Protein AF-A0A077YZJ7-F1 (afdb_monomer_lite)

Structure (mmCIF, N/CA/C/O backbone):
data_AF-A0A077YZJ7-F1
#
_entry.id   AF-A0A077YZJ7-F1
#
loop_
_atom_site.group_PDB
_atom_site.id
_atom_site.type_symbol
_atom_site.label_atom_id
_atom_site.label_alt_id
_atom_site.label_comp_id
_atom_site.label_asym_id
_atom_site.label_entity_id
_atom_site.label_seq_id
_atom_site.pdbx_PDB_ins_code
_atom_site.Cartn_x
_atom_site.Cartn_y
_atom_site.Cartn_z
_atom_site.occupancy
_atom_site.B_iso_or_equiv
_atom_site.auth_seq_id
_atom_site.auth_comp_id
_atom_site.auth_asym_id
_atom_site.auth_atom_id
_atom_site.pdbx_PDB_model_num
ATOM 1 N N . MET A 1 1 ? 12.056 -22.075 3.904 1.00 62.59 1 MET A N 1
ATOM 2 C CA . MET A 1 1 ? 12.423 -20.894 3.085 1.00 62.59 1 MET A CA 1
ATOM 3 C C . MET A 1 1 ? 11.446 -20.761 1.925 1.00 62.59 1 MET A C 1
ATOM 5 O O . MET A 1 1 ? 10.802 -19.728 1.828 1.00 62.59 1 MET A O 1
ATOM 9 N N . GLU A 1 2 ? 11.227 -21.846 1.183 1.00 81.19 2 GLU A N 1
ATOM 10 C CA . GLU A 1 2 ? 10.240 -21.966 0.100 1.00 81.19 2 GLU A CA 1
ATOM 11 C C . GLU A 1 2 ? 8.814 -21.505 0.465 1.00 81.19 2 GLU A C 1
ATOM 13 O O . GLU A 1 2 ? 8.192 -20.768 -0.290 1.00 81.19 2 GLU A O 1
ATOM 18 N N . GLU A 1 3 ? 8.307 -21.834 1.660 1.00 82.81 3 GLU A N 1
ATOM 19 C CA . GLU A 1 3 ? 6.960 -21.406 2.079 1.00 82.81 3 GLU A CA 1
ATOM 20 C C . GLU A 1 3 ? 6.816 -19.875 2.181 1.00 82.81 3 GLU A C 1
ATOM 22 O O . GLU A 1 3 ? 5.805 -19.315 1.758 1.00 82.81 3 GLU A O 1
ATOM 27 N N . LYS A 1 4 ? 7.845 -19.178 2.687 1.00 82.19 4 LYS A N 1
ATOM 28 C CA . LYS A 1 4 ? 7.838 -17.709 2.798 1.00 82.19 4 LYS A CA 1
ATOM 29 C C . LYS A 1 4 ? 7.894 -17.048 1.426 1.00 82.19 4 LYS A C 1
ATOM 31 O O . LYS A 1 4 ? 7.203 -16.060 1.204 1.00 82.19 4 LYS A O 1
ATOM 36 N N . GLU A 1 5 ? 8.692 -17.600 0.518 1.00 83.94 5 GLU A N 1
ATOM 37 C CA . GLU A 1 5 ? 8.789 -17.126 -0.862 1.00 83.94 5 GLU A CA 1
ATOM 38 C C . GLU A 1 5 ? 7.475 -17.346 -1.617 1.00 83.94 5 GLU A C 1
ATOM 40 O O . GLU A 1 5 ? 6.948 -16.420 -2.229 1.00 83.94 5 GLU A O 1
ATOM 45 N N . LYS A 1 6 ? 6.864 -18.527 -1.483 1.00 86.62 6 LYS A N 1
ATOM 46 C CA . LYS A 1 6 ? 5.552 -18.821 -2.069 1.00 86.62 6 LYS A CA 1
ATOM 47 C C . LYS A 1 6 ? 4.460 -17.895 -1.527 1.00 86.62 6 LYS A C 1
ATOM 49 O O . LYS A 1 6 ? 3.645 -17.388 -2.300 1.00 86.62 6 LYS A O 1
ATOM 54 N N . ALA A 1 7 ? 4.449 -17.638 -0.219 1.00 84.31 7 ALA A N 1
ATOM 55 C CA . ALA A 1 7 ? 3.519 -16.695 0.401 1.00 84.31 7 ALA A CA 1
ATOM 56 C C . ALA A 1 7 ? 3.736 -15.258 -0.105 1.00 84.31 7 ALA A C 1
ATOM 58 O O . ALA A 1 7 ? 2.769 -14.545 -0.380 1.00 84.31 7 ALA A O 1
ATOM 59 N N . PHE A 1 8 ? 4.995 -14.849 -0.278 1.00 85.56 8 PHE A N 1
ATOM 60 C CA . PHE A 1 8 ? 5.370 -13.551 -0.836 1.00 85.56 8 PHE A CA 1
ATOM 61 C C . PHE A 1 8 ? 4.886 -13.390 -2.283 1.00 85.56 8 PHE A C 1
ATOM 63 O O . PHE A 1 8 ? 4.165 -12.437 -2.573 1.00 85.56 8 PHE A O 1
ATOM 70 N N . GLN A 1 9 ? 5.179 -14.356 -3.159 1.00 87.75 9 GLN A N 1
ATOM 71 C CA . GLN A 1 9 ? 4.726 -14.345 -4.556 1.00 87.75 9 GLN A CA 1
ATOM 72 C C . GLN A 1 9 ? 3.196 -14.319 -4.657 1.00 87.75 9 GLN A C 1
ATOM 74 O O . GLN A 1 9 ? 2.631 -13.508 -5.386 1.00 87.75 9 GLN A O 1
ATOM 79 N N . THR A 1 10 ? 2.508 -15.134 -3.851 1.00 88.81 10 THR A N 1
ATOM 80 C CA . THR A 1 10 ? 1.035 -15.140 -3.794 1.00 88.81 10 THR A CA 1
ATOM 81 C C . THR A 1 10 ? 0.489 -13.772 -3.378 1.00 88.81 10 THR A C 1
ATOM 83 O O . THR A 1 10 ? -0.483 -13.283 -3.948 1.00 88.81 10 THR A O 1
ATOM 86 N N . THR A 1 11 ? 1.134 -13.119 -2.407 1.00 87.62 11 THR A N 1
ATOM 87 C CA . THR A 1 11 ? 0.737 -11.782 -1.946 1.00 87.62 11 THR A CA 1
ATOM 88 C C . THR A 1 11 ? 0.926 -10.735 -3.044 1.00 87.62 11 THR A C 1
ATOM 90 O O . THR A 1 11 ? 0.032 -9.918 -3.251 1.00 87.62 11 THR A O 1
ATOM 93 N N . ILE A 1 12 ? 2.037 -10.781 -3.788 1.00 89.50 12 ILE A N 1
ATOM 94 C CA . ILE A 1 12 ? 2.287 -9.879 -4.922 1.00 89.50 12 ILE A CA 1
ATOM 95 C C . ILE A 1 12 ? 1.230 -10.061 -6.010 1.00 89.50 12 ILE A C 1
ATOM 97 O O . ILE A 1 12 ? 0.639 -9.075 -6.441 1.00 89.50 12 ILE A O 1
ATOM 101 N N . VAL A 1 13 ? 0.948 -11.301 -6.422 1.00 91.00 13 VAL A N 1
ATOM 102 C CA . VAL A 1 13 ? -0.069 -11.589 -7.447 1.00 91.00 13 VAL A CA 1
ATOM 103 C C . VAL A 1 13 ? -1.445 -11.076 -7.014 1.00 91.00 13 VAL A C 1
ATOM 105 O O . VAL A 1 13 ? -2.151 -10.458 -7.810 1.00 91.00 13 VAL A O 1
ATOM 108 N N . ASN A 1 14 ? -1.805 -11.250 -5.740 1.00 89.94 14 ASN A N 1
ATOM 109 C CA . ASN A 1 14 ? -3.059 -10.728 -5.199 1.00 89.94 14 ASN A CA 1
ATOM 110 C C . ASN A 1 14 ? -3.114 -9.195 -5.251 1.00 89.94 14 ASN A C 1
ATOM 112 O O . ASN A 1 14 ? -4.124 -8.640 -5.678 1.00 89.94 14 ASN A O 1
ATOM 116 N N . ILE A 1 15 ? -2.035 -8.507 -4.857 1.00 90.75 15 ILE A N 1
ATOM 117 C CA . ILE A 1 15 ? -1.955 -7.041 -4.937 1.00 90.75 15 ILE A CA 1
ATOM 118 C C . ILE A 1 15 ? -2.069 -6.581 -6.396 1.00 90.75 15 ILE A C 1
ATOM 120 O O . ILE A 1 15 ? -2.854 -5.681 -6.682 1.00 90.75 15 ILE A O 1
ATOM 124 N N . LEU A 1 16 ? -1.348 -7.218 -7.324 1.00 91.88 16 LEU A N 1
ATOM 125 C CA . LEU A 1 16 ? -1.391 -6.889 -8.752 1.00 91.88 16 LEU A CA 1
ATOM 126 C C . LEU A 1 16 ? -2.798 -7.041 -9.339 1.00 91.88 16 LEU A C 1
ATOM 128 O O . LEU A 1 16 ? -3.253 -6.156 -10.061 1.00 91.88 16 LEU A O 1
ATOM 132 N N . ASN A 1 17 ? -3.510 -8.118 -9.003 1.00 92.12 17 ASN A N 1
ATOM 133 C CA . ASN A 1 17 ? -4.880 -8.328 -9.473 1.00 92.12 17 ASN A CA 1
ATOM 134 C C . ASN A 1 17 ? -5.844 -7.257 -8.939 1.00 92.12 17 ASN A C 1
ATOM 136 O O . ASN A 1 17 ? -6.661 -6.744 -9.703 1.00 92.12 17 ASN A O 1
ATOM 140 N N . GLN A 1 18 ? -5.710 -6.856 -7.670 1.00 92.44 18 GLN A N 1
ATOM 141 C CA . GLN A 1 18 ? -6.532 -5.778 -7.111 1.00 92.44 18 GLN A CA 1
ATOM 142 C C . GLN A 1 18 ? -6.210 -4.415 -7.736 1.00 92.44 18 GLN A C 1
ATOM 144 O O . GLN A 1 18 ? -7.121 -3.642 -8.019 1.00 92.44 18 GLN A O 1
ATOM 149 N N . VAL A 1 19 ? -4.932 -4.124 -8.000 1.00 93.81 19 VAL A N 1
ATOM 150 C CA . VAL A 1 19 ? -4.525 -2.890 -8.690 1.00 93.81 19 VAL A CA 1
ATOM 151 C C . VAL A 1 19 ? -5.060 -2.859 -10.124 1.00 93.81 19 VAL A C 1
ATOM 153 O O . VAL A 1 19 ? -5.562 -1.821 -10.547 1.00 93.81 19 VAL A O 1
ATOM 156 N N . ARG A 1 20 ? -5.033 -3.988 -10.847 1.00 92.56 20 ARG A N 1
ATOM 157 C CA . ARG A 1 20 ? -5.624 -4.091 -12.192 1.00 92.56 20 ARG A CA 1
ATOM 158 C C . ARG A 1 20 ? -7.130 -3.817 -12.167 1.00 92.56 20 ARG A C 1
ATOM 160 O O . ARG A 1 20 ? -7.614 -3.022 -12.960 1.00 92.56 20 ARG A O 1
ATOM 167 N N . SER A 1 21 ? -7.847 -4.380 -11.196 1.00 93.19 21 SER A N 1
ATOM 168 C CA . SER A 1 21 ? -9.283 -4.122 -11.023 1.00 93.19 21 SER A CA 1
ATOM 169 C C . SER A 1 21 ? -9.589 -2.641 -10.735 1.00 93.19 21 SER A C 1
ATOM 171 O O . SER A 1 21 ? -10.560 -2.097 -11.257 1.00 93.19 21 SER A O 1
ATOM 173 N N . ILE A 1 22 ? -8.741 -1.953 -9.957 1.00 96.00 22 ILE A N 1
ATOM 174 C CA . ILE A 1 22 ? -8.844 -0.496 -9.740 1.00 96.00 22 ILE A CA 1
ATOM 175 C 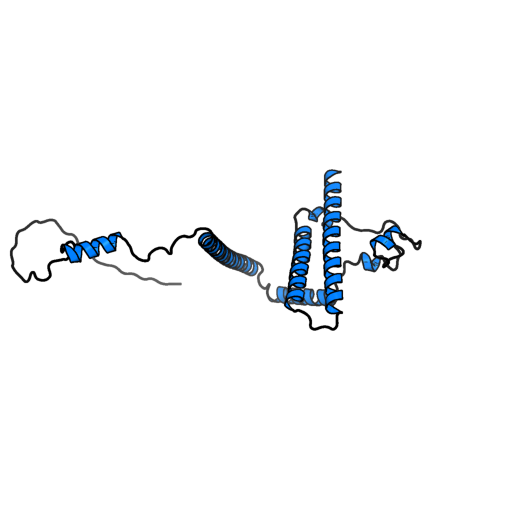C . ILE A 1 22 ? -8.594 0.271 -11.042 1.00 96.00 22 ILE A C 1
ATOM 177 O O . ILE A 1 22 ? -9.309 1.228 -11.337 1.00 96.00 22 ILE A O 1
ATOM 181 N N . GLN A 1 23 ? -7.588 -0.132 -11.821 1.00 93.94 23 GLN A N 1
ATOM 182 C CA . GLN A 1 23 ? -7.271 0.492 -13.103 1.00 93.94 23 GLN A CA 1
ATOM 183 C C . GLN A 1 23 ? -8.450 0.390 -14.082 1.00 93.94 23 GLN A C 1
ATOM 185 O O . GLN A 1 23 ? -8.822 1.399 -14.677 1.00 93.94 23 GLN A O 1
ATOM 190 N N . GLU A 1 24 ? -9.071 -0.785 -14.203 1.00 92.94 24 GLU A N 1
ATOM 191 C CA . GLU A 1 24 ? -10.257 -1.010 -15.041 1.00 92.94 24 GLU A CA 1
ATOM 192 C C . GLU A 1 24 ? -11.438 -0.124 -14.602 1.00 92.94 24 GLU A C 1
ATOM 194 O O . GLU A 1 24 ? -12.043 0.568 -15.426 1.00 92.94 24 GLU A O 1
ATOM 199 N N . SER A 1 25 ? -11.719 -0.056 -13.293 1.00 94.00 25 SER A N 1
ATOM 200 C CA . SER A 1 25 ? -12.746 0.839 -12.736 1.00 94.00 25 SER A CA 1
ATOM 201 C C . SER A 1 25 ? -12.463 2.311 -13.043 1.00 94.00 25 SER A C 1
ATOM 203 O O . SER A 1 25 ? -13.372 3.053 -13.419 1.00 94.00 25 SER A O 1
ATOM 205 N N . LEU A 1 26 ? -11.206 2.749 -12.911 1.00 95.25 26 LEU A N 1
ATOM 206 C CA . LEU A 1 26 ? -10.796 4.120 -13.219 1.00 95.25 26 LEU A CA 1
ATOM 207 C C . LEU A 1 26 ? -10.949 4.438 -14.706 1.00 95.25 26 LEU A C 1
ATOM 209 O O . LEU A 1 26 ? -11.456 5.506 -15.039 1.00 95.25 26 LEU A O 1
ATOM 213 N N . GLN A 1 27 ? -10.554 3.527 -15.597 1.00 92.56 27 GLN A N 1
ATOM 214 C CA . GLN A 1 27 ? -10.736 3.694 -17.040 1.00 92.56 27 GLN A CA 1
ATOM 215 C C . GLN A 1 27 ? -12.223 3.841 -17.393 1.00 92.56 27 GLN A C 1
ATOM 217 O O . GLN A 1 27 ? -12.589 4.762 -18.124 1.00 92.56 27 GLN A O 1
ATOM 222 N N . CYS A 1 28 ? -13.090 3.006 -16.810 1.00 89.19 28 CYS A N 1
ATOM 223 C CA . CYS A 1 28 ? -14.541 3.101 -16.982 1.00 89.19 28 CYS A CA 1
ATOM 224 C C . CYS A 1 28 ? -15.096 4.447 -16.480 1.00 89.19 28 CYS A C 1
ATOM 226 O O . CYS A 1 28 ? -15.843 5.123 -17.191 1.00 89.19 28 CYS A O 1
ATOM 228 N N . MET A 1 29 ? -14.676 4.894 -15.291 1.00 90.62 29 MET A N 1
ATOM 229 C CA . MET A 1 29 ? -15.085 6.191 -14.739 1.00 90.62 29 MET A CA 1
ATOM 230 C C . MET A 1 29 ? -14.608 7.370 -15.590 1.00 90.62 29 MET A C 1
ATOM 232 O O . MET A 1 29 ? -15.374 8.303 -15.819 1.00 90.62 29 MET A O 1
ATOM 236 N N . ILE A 1 30 ? -13.367 7.343 -16.079 1.00 91.69 30 ILE A N 1
ATOM 237 C CA . ILE A 1 30 ? -12.828 8.389 -16.958 1.00 91.69 30 ILE A CA 1
ATOM 238 C C . ILE A 1 30 ? -13.621 8.437 -18.269 1.00 91.69 30 ILE A C 1
ATOM 240 O O . ILE A 1 30 ? -14.003 9.525 -18.699 1.00 91.69 30 ILE A O 1
ATOM 244 N N . ALA A 1 31 ? -13.926 7.282 -18.870 1.00 89.25 31 ALA A N 1
ATOM 245 C CA . ALA A 1 31 ? -14.745 7.205 -20.079 1.00 89.25 31 ALA A CA 1
ATOM 246 C C . ALA A 1 31 ? -16.156 7.775 -19.850 1.00 89.25 31 ALA A C 1
ATOM 248 O O . ALA A 1 31 ? -16.632 8.5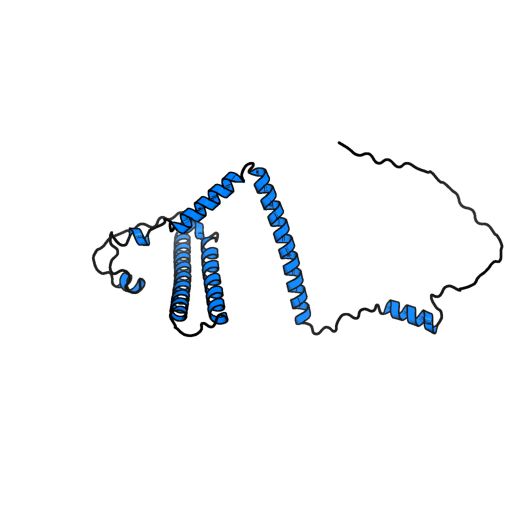79 -20.648 1.00 89.25 31 ALA A O 1
ATOM 249 N N . MET A 1 32 ? -16.790 7.435 -18.724 1.00 87.50 32 MET A N 1
ATOM 250 C CA . MET A 1 32 ? -18.091 7.982 -18.329 1.00 87.50 32 MET A CA 1
ATOM 251 C C . MET A 1 32 ? -18.046 9.500 -18.111 1.00 87.50 32 MET A C 1
ATOM 253 O O . MET A 1 32 ? -18.966 10.214 -18.505 1.00 87.50 32 MET A O 1
ATOM 257 N N . LEU A 1 33 ? -16.973 10.018 -17.506 1.00 88.69 33 LEU A N 1
ATOM 258 C CA . LEU A 1 33 ? -16.807 11.454 -17.275 1.00 88.69 33 LEU A CA 1
ATOM 259 C C . LEU A 1 33 ? -16.552 12.240 -18.567 1.00 88.69 33 LEU A C 1
ATOM 261 O O . LEU A 1 33 ? -16.967 13.398 -18.654 1.00 88.69 33 LEU A O 1
ATOM 265 N N . ALA A 1 34 ? -15.905 11.614 -19.553 1.00 88.81 34 ALA A N 1
ATOM 266 C CA . ALA A 1 34 ? -15.611 12.204 -20.855 1.00 88.81 34 ALA A CA 1
ATOM 267 C C . ALA A 1 34 ? -16.849 12.352 -21.758 1.00 88.81 34 ALA A C 1
ATOM 269 O O . ALA A 1 34 ? -16.826 13.173 -22.676 1.00 88.81 34 ALA A O 1
ATOM 270 N N . LEU A 1 35 ? -17.928 11.599 -21.506 1.00 84.38 35 LEU A N 1
ATOM 271 C CA . LEU A 1 35 ? -19.175 11.750 -22.256 1.00 84.38 35 LEU A CA 1
ATOM 272 C C . LEU A 1 35 ? -19.826 13.119 -21.955 1.00 84.38 35 LEU A C 1
ATOM 274 O O . LEU A 1 35 ? -19.905 13.520 -20.786 1.00 84.38 35 LEU A O 1
ATOM 278 N N . PRO A 1 36 ? -20.276 13.854 -22.991 1.00 74.06 36 PRO A N 1
ATOM 279 C CA . PRO A 1 36 ? -20.828 15.202 -22.847 1.00 74.06 36 PRO A CA 1
ATOM 280 C C . PRO A 1 36 ? -22.248 15.230 -22.264 1.00 74.06 36 PRO A C 1
ATOM 282 O O . PRO A 1 36 ? -22.687 16.293 -21.828 1.00 74.06 36 PRO A O 1
ATOM 285 N N . ASP A 1 37 ? -22.944 14.092 -22.237 1.00 76.94 37 ASP A N 1
ATOM 286 C CA . ASP A 1 37 ? -24.330 14.000 -21.780 1.00 76.94 37 ASP A CA 1
ATOM 287 C C . ASP A 1 37 ? -24.474 14.221 -20.264 1.00 76.94 37 ASP A C 1
ATOM 289 O O . ASP A 1 37 ? -23.519 14.087 -19.484 1.00 76.94 37 ASP A O 1
ATOM 293 N N . GLU A 1 38 ? -25.693 14.590 -19.855 1.00 68.44 38 GLU A N 1
ATOM 294 C CA . GLU A 1 38 ? -26.097 14.770 -18.461 1.00 68.44 38 GLU A CA 1
ATOM 295 C C . GLU A 1 38 ? -25.726 13.518 -17.653 1.00 68.44 38 GLU A C 1
ATOM 297 O O . GLU A 1 38 ? -26.203 12.412 -17.903 1.00 68.44 38 GLU A O 1
ATOM 302 N N . LYS A 1 39 ? -24.783 13.686 -16.723 1.00 75.00 39 LYS A N 1
ATOM 303 C CA . LYS A 1 39 ? -24.204 12.580 -15.960 1.00 75.00 39 LYS A CA 1
ATOM 304 C C . LYS A 1 39 ? -25.246 12.059 -14.986 1.00 75.00 39 LYS A C 1
ATOM 306 O O . LYS A 1 39 ? -25.655 12.790 -14.086 1.00 75.00 39 LYS A O 1
ATOM 311 N N . ASP A 1 40 ? -25.608 10.788 -15.123 1.00 85.00 40 ASP A N 1
ATOM 312 C CA . ASP A 1 40 ? -26.436 10.104 -14.1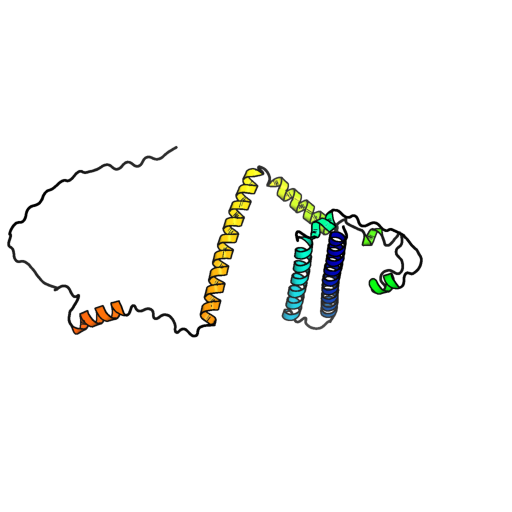35 1.00 85.00 40 ASP A CA 1
ATOM 313 C C . ASP A 1 40 ? -25.664 9.998 -12.810 1.00 85.00 40 ASP A C 1
ATOM 315 O O . ASP A 1 40 ? -24.794 9.141 -12.616 1.00 85.00 40 ASP A O 1
ATOM 319 N N . TRP A 1 41 ? -25.934 10.942 -11.907 1.00 89.12 41 TRP A N 1
ATOM 320 C CA . TRP A 1 41 ? -25.258 11.057 -10.618 1.00 89.12 41 TRP A CA 1
ATOM 321 C C . TRP A 1 41 ? -25.346 9.777 -9.766 1.00 89.12 41 TRP A C 1
ATOM 323 O O . TRP A 1 41 ? -24.315 9.395 -9.208 1.00 89.12 41 TRP A O 1
ATOM 333 N N . PRO A 1 42 ? -26.494 9.066 -9.688 1.00 91.00 42 PRO A N 1
ATOM 334 C CA . PRO A 1 42 ? -26.575 7.751 -9.052 1.00 91.00 42 PRO A CA 1
ATOM 335 C C . PRO A 1 42 ? -25.547 6.748 -9.586 1.00 91.00 42 PRO A C 1
ATOM 337 O O . PRO A 1 42 ? -24.841 6.126 -8.791 1.00 91.00 42 PRO A O 1
ATOM 340 N N . THR A 1 43 ? -25.404 6.628 -10.909 1.00 88.69 43 THR A N 1
ATOM 341 C CA . THR A 1 43 ? -24.410 5.732 -11.515 1.00 88.69 43 THR A CA 1
ATOM 342 C C . THR A 1 43 ? -22.981 6.171 -11.192 1.00 88.69 43 THR A C 1
ATOM 344 O O . THR A 1 43 ? -22.152 5.347 -10.799 1.00 88.69 43 THR A O 1
ATOM 347 N N . LEU A 1 44 ? -22.678 7.471 -11.288 1.00 90.19 44 LEU A N 1
ATOM 348 C CA . LEU A 1 44 ? -21.350 7.992 -10.947 1.00 90.19 44 LEU A CA 1
ATOM 349 C C . LEU A 1 44 ? -20.997 7.736 -9.473 1.00 90.19 44 LEU A C 1
ATOM 351 O O . LEU A 1 44 ? -19.875 7.329 -9.163 1.00 90.19 44 LEU A O 1
ATOM 355 N N . LEU A 1 45 ? -21.956 7.938 -8.567 1.00 91.88 45 LEU A N 1
ATOM 356 C CA . LEU A 1 45 ? -21.786 7.688 -7.139 1.00 91.88 45 LEU A CA 1
ATOM 357 C C . LEU A 1 45 ? -21.618 6.193 -6.844 1.00 91.88 45 LEU A C 1
ATOM 359 O O . LEU A 1 45 ? -20.772 5.829 -6.029 1.00 91.88 45 LEU A O 1
ATOM 363 N N . GLY A 1 46 ? -22.362 5.328 -7.540 1.00 92.81 46 GLY A N 1
ATOM 364 C CA . GLY A 1 46 ? -22.188 3.876 -7.479 1.00 92.81 46 GLY A CA 1
ATOM 365 C C . GLY A 1 46 ? -20.775 3.449 -7.885 1.00 92.81 46 GLY A C 1
ATOM 366 O O . GLY A 1 46 ? -20.118 2.709 -7.150 1.00 92.81 46 GLY A O 1
ATOM 367 N N . ASN A 1 47 ? -20.257 3.998 -8.988 1.00 92.00 47 ASN A N 1
ATOM 368 C CA . ASN A 1 47 ? -18.885 3.753 -9.440 1.00 92.00 47 ASN A CA 1
ATOM 369 C C . ASN A 1 47 ? -17.842 4.247 -8.428 1.00 92.00 47 ASN A C 1
ATOM 371 O O . ASN A 1 47 ? -16.870 3.546 -8.145 1.00 92.00 47 ASN A O 1
ATOM 375 N N . PHE A 1 48 ? -18.058 5.420 -7.826 1.00 93.44 48 PHE A N 1
ATOM 376 C CA . PHE A 1 48 ? -17.185 5.933 -6.770 1.00 93.44 48 PHE A CA 1
ATOM 377 C C . PHE A 1 48 ? -17.210 5.046 -5.514 1.00 93.44 48 PHE A C 1
ATOM 379 O O . PHE A 1 48 ? -16.162 4.781 -4.921 1.00 93.44 48 PHE A O 1
ATOM 386 N N . GLY A 1 49 ? -18.386 4.547 -5.123 1.00 93.94 49 GLY A N 1
ATOM 387 C CA . GLY A 1 49 ? -18.543 3.598 -4.020 1.00 93.94 49 GLY A CA 1
ATOM 388 C C . GLY A 1 49 ? -17.783 2.293 -4.267 1.00 93.94 49 GLY A C 1
ATOM 389 O O . GLY A 1 49 ? -17.044 1.837 -3.393 1.00 93.94 49 GLY A O 1
ATOM 390 N N . MET A 1 50 ? -17.886 1.743 -5.480 1.00 93.12 50 MET A N 1
ATOM 391 C CA . MET A 1 50 ? -17.132 0.558 -5.899 1.00 93.12 50 MET A CA 1
ATOM 392 C C . MET A 1 50 ? -15.618 0.800 -5.840 1.00 93.12 50 MET A C 1
ATOM 394 O O . MET A 1 50 ? -14.896 0.012 -5.227 1.00 93.12 50 MET A O 1
ATOM 398 N N . LEU A 1 51 ? -15.144 1.916 -6.402 1.00 95.50 51 LEU A N 1
ATOM 399 C CA . LEU A 1 51 ? -13.729 2.289 -6.390 1.00 95.50 51 LEU A CA 1
ATOM 400 C C . LEU A 1 51 ? -13.198 2.438 -4.955 1.00 95.50 51 LEU A C 1
ATOM 402 O O . LEU A 1 51 ? -12.144 1.900 -4.612 1.00 95.50 51 LEU A O 1
ATOM 406 N N . SER A 1 52 ? -13.956 3.114 -4.090 1.00 95.25 52 SER A N 1
ATOM 407 C CA . SER A 1 52 ? -13.648 3.233 -2.661 1.00 95.25 52 SER A CA 1
ATOM 408 C C . SER A 1 52 ? -13.549 1.858 -1.984 1.00 95.25 52 SER A C 1
ATOM 410 O O . SER A 1 52 ? -12.619 1.608 -1.212 1.00 95.25 52 SER A O 1
ATOM 412 N N . GLY A 1 53 ? -14.452 0.928 -2.308 1.00 95.12 53 GLY A N 1
ATOM 413 C CA . GLY A 1 53 ? -14.398 -0.458 -1.838 1.00 95.12 53 GLY A CA 1
ATOM 414 C C . GLY A 1 53 ? -13.125 -1.191 -2.276 1.00 95.12 53 GLY A C 1
ATOM 415 O O . GLY A 1 53 ? -12.452 -1.810 -1.447 1.00 95.12 53 GLY A O 1
ATOM 416 N N . GLN A 1 54 ? -12.738 -1.064 -3.549 1.00 94.94 54 GLN A N 1
ATOM 417 C CA . GLN A 1 54 ? -11.512 -1.667 -4.086 1.00 94.94 54 GLN A CA 1
ATOM 418 C C . GLN A 1 54 ? -10.252 -1.118 -3.392 1.00 94.94 54 GLN A C 1
ATOM 420 O O . GLN A 1 54 ? -9.398 -1.896 -2.959 1.00 94.94 54 GLN A O 1
ATOM 425 N N . PHE A 1 55 ? -10.154 0.203 -3.194 1.00 95.06 55 PHE A N 1
ATOM 426 C CA . PHE A 1 55 ? -9.046 0.812 -2.444 1.00 95.06 55 PHE A CA 1
ATOM 427 C C . PHE A 1 55 ? -8.981 0.319 -0.996 1.00 95.06 55 PHE A C 1
ATOM 429 O O . PHE A 1 55 ? -7.898 0.003 -0.499 1.00 95.06 55 PHE A O 1
ATOM 436 N N . ASN A 1 56 ? -10.127 0.212 -0.317 1.00 94.06 56 ASN A N 1
ATOM 437 C CA . ASN A 1 56 ? -10.181 -0.325 1.042 1.00 94.06 56 ASN A CA 1
ATOM 438 C C . ASN A 1 56 ? -9.711 -1.784 1.102 1.00 94.06 56 ASN A C 1
ATOM 440 O O . ASN A 1 56 ? -8.973 -2.143 2.019 1.00 94.06 56 ASN A O 1
ATOM 444 N N . SER A 1 57 ? -10.060 -2.605 0.108 1.00 91.81 57 SER A N 1
ATOM 445 C CA . SER A 1 57 ? -9.569 -3.983 0.003 1.00 91.81 57 SER A CA 1
ATOM 446 C C . SER A 1 57 ? -8.041 -4.041 -0.129 1.00 91.81 57 SER A C 1
ATOM 448 O O . SER A 1 57 ? -7.384 -4.775 0.613 1.00 91.81 57 SER A O 1
ATOM 450 N N . VAL A 1 58 ? -7.446 -3.209 -0.994 1.00 91.62 58 VAL A N 1
ATOM 451 C CA . VAL A 1 58 ? -5.979 -3.111 -1.120 1.00 91.62 58 VAL A CA 1
ATOM 452 C C . VAL A 1 58 ? -5.344 -2.672 0.199 1.00 91.62 58 VAL A C 1
ATOM 454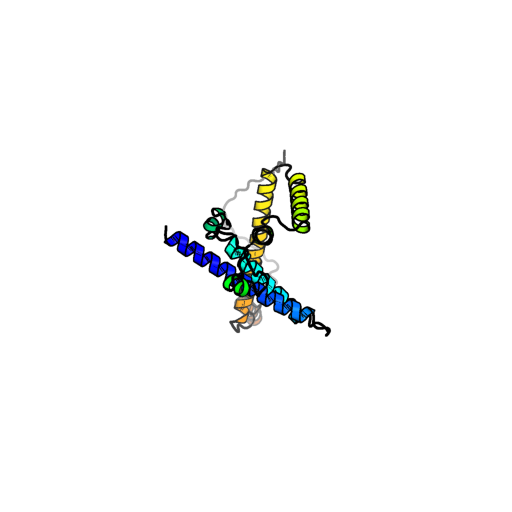 O O . VAL A 1 58 ? -4.377 -3.282 0.656 1.00 91.62 58 VAL A O 1
ATOM 457 N N . LEU A 1 59 ? -5.910 -1.661 0.864 1.00 91.25 59 LEU A N 1
ATOM 458 C CA . LEU A 1 59 ? -5.428 -1.200 2.166 1.00 91.25 59 LEU A CA 1
ATOM 459 C C . LEU A 1 59 ? -5.492 -2.298 3.233 1.00 91.25 59 LEU A C 1
ATOM 461 O O . LEU A 1 59 ? -4.572 -2.396 4.042 1.00 91.25 59 LEU A O 1
ATOM 465 N N . GLN A 1 60 ? -6.535 -3.132 3.245 1.00 89.62 60 GLN A N 1
ATOM 466 C CA . GLN A 1 60 ? -6.637 -4.267 4.167 1.00 89.62 60 GLN A CA 1
ATOM 467 C C . GLN A 1 60 ? -5.545 -5.308 3.912 1.00 89.62 60 GLN A C 1
ATOM 469 O O . GLN A 1 60 ? -4.902 -5.747 4.866 1.00 89.62 60 GLN A O 1
ATOM 474 N N . ILE A 1 61 ? -5.274 -5.652 2.647 1.00 85.62 61 ILE A N 1
ATOM 475 C CA . ILE A 1 61 ? -4.183 -6.571 2.286 1.00 85.62 61 ILE A CA 1
ATOM 476 C C . ILE A 1 61 ? -2.846 -6.011 2.780 1.00 85.62 61 ILE A C 1
ATOM 478 O O . ILE A 1 61 ? -2.118 -6.710 3.485 1.00 85.62 61 ILE A O 1
ATOM 482 N N . LEU A 1 62 ? -2.565 -4.736 2.487 1.00 85.75 62 LEU A N 1
ATOM 483 C CA . LEU A 1 62 ? -1.329 -4.054 2.882 1.00 85.75 62 LEU A CA 1
ATOM 484 C C . LEU A 1 62 ? -1.197 -3.878 4.404 1.00 85.75 62 LEU A C 1
ATOM 486 O O . LEU A 1 62 ? -0.085 -3.887 4.930 1.00 85.75 62 LEU A O 1
ATOM 490 N N . ARG A 1 63 ? -2.305 -3.748 5.141 1.00 84.69 63 ARG A N 1
ATOM 491 C CA . ARG A 1 63 ? -2.303 -3.680 6.613 1.00 84.69 63 ARG A CA 1
ATOM 492 C C . ARG A 1 63 ? -2.227 -5.046 7.287 1.00 84.69 63 ARG A C 1
ATOM 494 O O . ARG A 1 63 ? -1.889 -5.089 8.466 1.00 84.69 63 ARG A O 1
ATOM 501 N N . SER A 1 64 ? -2.540 -6.131 6.579 1.00 80.94 64 SER A N 1
ATOM 502 C CA . SER A 1 64 ? -2.568 -7.463 7.180 1.00 80.94 64 SER A CA 1
ATOM 503 C C . SER A 1 64 ? -1.191 -7.888 7.700 1.00 80.94 64 SER A C 1
ATOM 505 O O . SER A 1 64 ? -0.143 -7.487 7.185 1.00 80.94 64 SER A O 1
ATOM 507 N N . GLU A 1 65 ? -1.189 -8.780 8.688 1.00 64.75 65 GLU A N 1
ATOM 508 C CA . GLU A 1 65 ? 0.026 -9.365 9.265 1.00 64.75 65 GLU A CA 1
ATOM 509 C C . GLU A 1 65 ? 0.839 -10.222 8.279 1.00 64.75 65 GLU A C 1
ATOM 511 O O . GLU A 1 65 ? 1.911 -10.704 8.635 1.00 64.75 65 GLU A O 1
ATOM 516 N N . ARG A 1 66 ? 0.378 -10.412 7.031 1.00 63.75 66 ARG A N 1
ATOM 517 C CA . ARG A 1 66 ? 1.143 -11.080 5.958 1.00 63.75 66 ARG A CA 1
ATOM 518 C C . ARG A 1 66 ? 2.061 -10.126 5.182 1.00 63.75 66 ARG A C 1
ATOM 520 O O . ARG A 1 66 ? 2.993 -10.577 4.519 1.00 63.75 66 ARG A O 1
ATOM 527 N N . THR A 1 67 ? 1.910 -8.815 5.375 1.00 63.69 67 THR A N 1
ATOM 528 C CA . THR A 1 67 ? 2.761 -7.769 4.783 1.00 63.69 67 THR A CA 1
ATOM 529 C C . THR A 1 67 ? 4.151 -7.561 5.430 1.00 63.69 67 THR A C 1
ATOM 531 O O . THR A 1 67 ? 4.973 -6.907 4.785 1.00 63.69 67 THR A O 1
ATOM 534 N N . PRO A 1 68 ? 4.549 -8.073 6.625 1.00 61.34 68 PRO A N 1
ATOM 535 C CA . PRO A 1 68 ? 5.913 -7.851 7.114 1.00 61.34 68 PRO A CA 1
ATOM 536 C C . PRO A 1 68 ? 6.961 -8.492 6.194 1.00 61.34 68 PRO A C 1
ATOM 538 O O . PRO A 1 68 ? 8.093 -8.018 6.149 1.00 61.34 68 PRO A O 1
ATOM 541 N N . LEU A 1 69 ? 6.572 -9.490 5.387 1.00 72.38 69 LEU A N 1
ATOM 542 C CA . LEU A 1 69 ? 7.411 -10.021 4.312 1.00 72.38 69 LEU A CA 1
ATOM 543 C C . LEU A 1 69 ? 7.773 -8.954 3.268 1.00 72.38 69 LEU A C 1
ATOM 545 O O . LEU A 1 69 ? 8.883 -8.984 2.760 1.00 72.38 69 LEU A O 1
ATOM 549 N N . LEU A 1 70 ? 6.878 -8.005 2.975 1.00 80.38 70 LEU A N 1
ATOM 550 C CA . LEU A 1 70 ? 7.128 -6.921 2.018 1.00 80.38 70 LEU A CA 1
ATOM 551 C C . LEU A 1 70 ? 7.960 -5.794 2.643 1.00 80.38 70 LEU A C 1
ATOM 553 O O . LEU A 1 70 ? 8.833 -5.248 1.981 1.00 80.38 70 LEU A O 1
ATOM 557 N N . ARG A 1 71 ? 7.737 -5.467 3.926 1.00 81.25 71 ARG A N 1
ATOM 558 C CA . ARG A 1 71 ? 8.471 -4.383 4.616 1.00 81.25 71 ARG A CA 1
ATOM 559 C C . ARG A 1 71 ? 9.969 -4.657 4.763 1.00 81.25 71 ARG A C 1
ATOM 561 O O . ARG A 1 71 ? 10.752 -3.717 4.805 1.00 81.25 71 ARG A O 1
ATOM 568 N N . ASN A 1 72 ? 10.352 -5.930 4.843 1.00 82.94 72 ASN A N 1
ATOM 569 C CA . ASN A 1 72 ? 11.744 -6.355 5.011 1.00 82.94 72 ASN A CA 1
ATOM 570 C C . ASN A 1 72 ? 12.468 -6.607 3.676 1.00 82.94 72 ASN A C 1
ATOM 572 O O . ASN A 1 72 ? 13.586 -7.117 3.682 1.00 82.94 72 ASN A O 1
ATOM 576 N N . GLN A 1 73 ? 11.832 -6.303 2.542 1.00 83.81 73 GLN A N 1
ATOM 577 C CA . GLN A 1 73 ? 12.378 -6.513 1.204 1.00 83.81 73 GLN A CA 1
ATOM 578 C C . GLN A 1 73 ? 12.571 -5.168 0.508 1.00 83.81 73 GLN A C 1
ATOM 580 O O . GLN A 1 73 ? 11.768 -4.250 0.664 1.00 83.81 73 GLN A O 1
ATOM 585 N N . ILE A 1 74 ? 13.644 -5.057 -0.271 1.00 87.62 74 ILE A N 1
ATOM 586 C CA . ILE A 1 74 ? 13.953 -3.862 -1.057 1.00 87.62 74 ILE A CA 1
ATOM 587 C C . ILE A 1 74 ? 13.840 -4.233 -2.529 1.00 87.62 74 ILE A C 1
ATOM 589 O O . ILE A 1 74 ? 14.406 -5.232 -2.969 1.00 87.62 74 ILE A O 1
ATOM 593 N N . LEU A 1 75 ? 13.117 -3.415 -3.288 1.00 88.19 75 LEU A N 1
ATOM 594 C CA . LEU A 1 75 ? 13.041 -3.547 -4.734 1.00 88.19 75 LEU A CA 1
ATOM 595 C C . LEU A 1 75 ? 14.219 -2.798 -5.364 1.00 88.19 75 LEU A C 1
ATOM 597 O O . LEU A 1 75 ? 14.355 -1.588 -5.184 1.00 88.19 75 LEU A O 1
ATOM 601 N N . LEU A 1 76 ? 15.061 -3.518 -6.102 1.00 90.88 76 LEU A N 1
ATOM 602 C CA . LEU A 1 76 ? 16.184 -2.954 -6.846 1.00 90.88 76 LEU A CA 1
ATOM 603 C C . LEU A 1 76 ? 16.154 -3.451 -8.297 1.00 90.88 76 LEU A C 1
ATOM 605 O O . LEU A 1 76 ? 15.837 -4.619 -8.532 1.00 90.88 76 LEU A O 1
ATOM 609 N N . PRO A 1 77 ? 16.468 -2.594 -9.281 1.00 91.62 77 PRO A N 1
ATOM 610 C CA . PRO A 1 77 ? 16.576 -3.021 -10.666 1.00 91.62 77 PRO A CA 1
ATOM 611 C C . PRO A 1 77 ? 17.826 -3.898 -10.829 1.00 91.62 77 PRO A C 1
ATOM 613 O O . PRO A 1 77 ? 18.926 -3.491 -10.465 1.00 91.62 77 PRO A O 1
ATOM 616 N N . THR A 1 78 ? 17.667 -5.103 -11.375 1.00 90.50 78 THR A N 1
ATOM 617 C CA . THR A 1 78 ? 18.777 -6.054 -11.577 1.00 90.50 78 THR A CA 1
ATOM 618 C C . THR A 1 78 ? 19.586 -5.747 -12.835 1.00 90.50 78 THR A C 1
ATOM 620 O O . THR A 1 78 ? 20.808 -5.876 -12.839 1.00 90.50 78 THR A O 1
ATOM 623 N N . ARG A 1 79 ? 18.911 -5.318 -13.905 1.00 90.75 79 ARG A N 1
ATOM 624 C CA . ARG A 1 79 ? 19.510 -4.927 -15.182 1.00 90.75 79 ARG A CA 1
ATOM 625 C C . ARG A 1 79 ? 18.739 -3.750 -15.759 1.00 90.75 79 ARG A C 1
ATOM 627 O O . ARG A 1 79 ? 17.514 -3.728 -15.703 1.00 90.75 79 ARG A O 1
ATOM 634 N N . LEU A 1 80 ? 19.469 -2.796 -16.324 1.00 92.38 80 LEU A N 1
ATOM 635 C CA . LEU A 1 80 ? 18.913 -1.702 -17.112 1.00 92.38 80 LEU A CA 1
ATOM 636 C C . LEU A 1 80 ? 19.262 -1.949 -18.578 1.00 92.38 80 LEU A C 1
ATOM 638 O O . LEU A 1 80 ? 20.384 -2.362 -18.879 1.00 92.38 80 LEU A O 1
ATOM 642 N N . SER A 1 81 ? 18.301 -1.744 -19.473 1.00 91.62 81 SER A N 1
ATOM 643 C CA . SER A 1 81 ? 18.485 -1.932 -20.911 1.00 91.62 81 SER A CA 1
ATOM 644 C C . SER A 1 81 ? 17.797 -0.821 -21.692 1.00 91.62 81 SER A C 1
ATOM 646 O O . SER A 1 81 ? 16.749 -0.324 -21.283 1.00 91.62 81 SER A O 1
ATOM 648 N N . MET A 1 82 ? 18.405 -0.443 -22.815 1.00 92.31 82 MET A N 1
ATOM 649 C CA . MET A 1 82 ? 17.784 0.420 -23.826 1.00 92.31 82 MET A CA 1
ATOM 650 C C . MET A 1 82 ? 17.061 -0.401 -24.902 1.00 92.31 82 MET A C 1
ATOM 652 O O . MET A 1 82 ? 16.337 0.172 -25.712 1.00 92.31 82 MET A O 1
ATOM 656 N N . ASP A 1 83 ? 17.270 -1.720 -24.915 1.00 93.69 83 ASP A N 1
ATOM 657 C CA . ASP A 1 83 ? 16.630 -2.623 -25.865 1.00 93.69 83 ASP A CA 1
ATOM 658 C C . ASP A 1 83 ? 15.130 -2.702 -25.583 1.00 93.69 83 ASP A C 1
ATOM 660 O O . ASP A 1 83 ? 14.708 -2.710 -24.422 1.00 93.69 83 ASP A O 1
ATOM 664 N N . ILE A 1 84 ? 14.340 -2.764 -26.656 1.00 92.88 84 ILE A N 1
ATOM 665 C CA . ILE A 1 84 ? 12.889 -2.901 -26.554 1.00 92.88 84 ILE A CA 1
ATOM 666 C C . ILE A 1 84 ? 12.571 -4.265 -25.946 1.00 92.88 84 ILE A C 1
ATOM 668 O O . ILE A 1 84 ? 13.005 -5.300 -26.456 1.00 92.88 84 ILE A O 1
ATOM 672 N N . ASP A 1 85 ? 11.800 -4.245 -24.867 1.00 92.81 85 ASP A N 1
ATOM 673 C CA . ASP A 1 85 ? 11.300 -5.430 -24.190 1.00 92.81 85 ASP A CA 1
ATOM 674 C C . ASP A 1 85 ? 9.800 -5.590 -24.508 1.00 92.81 85 ASP A C 1
ATOM 676 O O . ASP A 1 85 ? 8.978 -4.855 -23.951 1.00 92.81 85 ASP A O 1
ATOM 680 N N . PRO A 1 86 ? 9.420 -6.524 -25.405 1.00 93.62 86 PRO A N 1
ATOM 681 C CA . PRO A 1 86 ? 8.027 -6.697 -25.813 1.00 93.62 86 PRO A CA 1
ATOM 682 C C . PRO A 1 86 ? 7.132 -7.218 -24.679 1.00 93.62 86 PRO A C 1
ATOM 684 O O . PRO A 1 86 ? 5.923 -6.988 -24.701 1.00 93.62 86 PRO A O 1
ATOM 687 N N . GLU A 1 87 ? 7.692 -7.913 -23.682 1.00 93.06 87 GLU A N 1
ATOM 688 C CA . GLU A 1 87 ? 6.928 -8.370 -22.518 1.00 93.06 87 GLU A CA 1
ATOM 689 C C . GLU A 1 87 ? 6.583 -7.182 -21.616 1.00 93.06 87 GLU A C 1
ATOM 691 O O . GLU A 1 87 ? 5.425 -7.012 -21.227 1.00 93.06 87 GLU A O 1
ATOM 696 N N . LEU A 1 88 ? 7.564 -6.314 -21.351 1.00 92.00 88 LEU A N 1
ATOM 697 C CA . LEU A 1 88 ? 7.360 -5.075 -20.602 1.00 92.00 88 LEU A CA 1
ATOM 698 C C . LEU A 1 88 ? 6.377 -4.136 -21.311 1.00 92.00 88 LEU A C 1
ATOM 700 O O . LEU A 1 88 ? 5.503 -3.551 -20.664 1.00 92.00 88 LEU A O 1
ATOM 704 N N . GLU A 1 89 ? 6.498 -4.003 -22.629 1.00 93.62 89 GLU A N 1
ATOM 705 C CA . GLU A 1 89 ? 5.611 -3.164 -23.433 1.00 93.62 89 GLU A CA 1
ATOM 706 C C . GLU A 1 89 ? 4.161 -3.653 -23.340 1.00 93.62 89 GLU A C 1
ATOM 708 O O . GLU A 1 89 ? 3.261 -2.868 -23.032 1.00 93.62 89 GLU A O 1
ATOM 713 N N . ASN A 1 90 ? 3.938 -4.963 -23.468 1.00 93.38 90 ASN A N 1
ATOM 714 C CA . ASN A 1 90 ? 2.616 -5.563 -23.313 1.00 93.38 90 ASN A CA 1
ATOM 715 C C . ASN A 1 90 ? 2.059 -5.394 -21.885 1.00 93.38 90 ASN A C 1
ATOM 717 O O . ASN A 1 90 ? 0.923 -4.956 -21.705 1.00 93.38 90 ASN A O 1
ATOM 721 N N . LEU A 1 91 ? 2.865 -5.671 -20.851 1.00 89.31 91 LEU A N 1
ATOM 722 C CA . LEU A 1 91 ? 2.452 -5.545 -19.444 1.00 89.31 91 LEU A CA 1
ATOM 723 C C . LEU A 1 91 ? 2.127 -4.106 -19.031 1.00 89.31 91 LEU A C 1
ATOM 725 O O . LEU A 1 91 ? 1.356 -3.890 -18.095 1.00 89.31 91 LEU A O 1
ATOM 729 N N . THR A 1 92 ? 2.735 -3.121 -19.691 1.00 89.50 92 THR A N 1
ATOM 730 C CA . THR A 1 92 ? 2.557 -1.702 -19.369 1.00 89.50 92 THR A CA 1
ATOM 731 C C . THR A 1 92 ? 1.563 -0.995 -20.282 1.00 89.50 92 THR A C 1
ATOM 733 O O . THR A 1 92 ? 1.426 0.223 -20.159 1.00 89.50 92 THR A O 1
ATOM 736 N N . GLU A 1 93 ? 0.848 -1.730 -21.142 1.00 89.31 93 GLU A N 1
ATOM 737 C CA . GLU A 1 93 ? -0.088 -1.184 -22.138 1.00 89.31 93 GLU A CA 1
ATOM 738 C C . GLU A 1 93 ? 0.596 -0.167 -23.068 1.00 89.31 93 GLU A C 1
ATOM 740 O O . GLU A 1 93 ? 0.087 0.923 -23.327 1.00 89.31 93 GLU A O 1
ATOM 745 N N . ASN A 1 94 ? 1.789 -0.518 -23.554 1.00 91.81 94 ASN A N 1
ATOM 746 C CA . ASN A 1 94 ? 2.648 0.292 -24.424 1.00 91.81 94 ASN A CA 1
ATOM 747 C C . ASN A 1 94 ? 3.141 1.613 -23.799 1.00 91.81 94 ASN A C 1
ATOM 749 O O . ASN A 1 94 ? 3.555 2.530 -24.508 1.00 91.81 94 ASN A O 1
ATOM 753 N N . ARG A 1 95 ? 3.112 1.742 -22.463 1.00 90.94 95 ARG A N 1
ATOM 754 C CA . ARG A 1 95 ? 3.630 2.936 -21.768 1.00 90.94 95 ARG A CA 1
ATOM 755 C C . ARG A 1 95 ? 5.146 2.927 -21.603 1.00 90.94 95 ARG A C 1
ATOM 757 O O . ARG A 1 95 ? 5.741 3.996 -21.473 1.00 90.94 95 ARG A O 1
ATOM 764 N N . ILE A 1 96 ? 5.769 1.749 -21.556 1.00 92.94 96 ILE A N 1
ATOM 765 C CA . ILE A 1 96 ? 7.217 1.592 -21.401 1.00 92.94 96 ILE A CA 1
ATOM 766 C C . ILE A 1 96 ? 7.724 0.592 -22.434 1.00 92.94 96 ILE A C 1
ATOM 768 O O . ILE A 1 96 ? 7.359 -0.575 -22.385 1.00 92.94 96 ILE A O 1
ATOM 772 N N . SER A 1 97 ? 8.626 1.027 -23.311 1.00 92.94 97 SER A N 1
ATOM 773 C CA . SER A 1 97 ? 9.286 0.138 -24.274 1.00 92.94 97 SER A CA 1
ATOM 774 C C . SER A 1 97 ? 10.551 -0.526 -23.725 1.00 92.94 97 SER A C 1
ATOM 776 O O . SER A 1 97 ? 10.965 -1.561 -24.226 1.00 92.94 97 SER A O 1
ATOM 778 N N . SER A 1 98 ? 11.203 0.070 -22.722 1.00 93.38 98 SER A N 1
ATOM 779 C CA . SER A 1 98 ? 12.473 -0.419 -22.168 1.00 93.38 98 SER A CA 1
ATOM 780 C C . SER A 1 98 ? 12.659 -0.002 -20.707 1.00 93.38 98 SER A C 1
ATOM 782 O O . SER A 1 98 ? 12.272 1.098 -20.296 1.00 93.38 98 SER A O 1
ATOM 784 N N . TRP A 1 99 ? 13.283 -0.868 -19.905 1.00 93.50 99 TRP A N 1
ATOM 785 C CA . TRP A 1 99 ? 13.605 -0.576 -18.507 1.00 93.50 99 TRP A CA 1
ATOM 786 C C . TRP A 1 99 ? 14.952 0.154 -18.393 1.00 93.50 99 TRP A C 1
ATOM 788 O O . TRP A 1 99 ? 16.003 -0.450 -18.163 1.00 93.50 99 TRP A O 1
ATOM 798 N N . ASN A 1 100 ? 14.919 1.474 -18.589 1.00 93.56 100 ASN A N 1
ATOM 799 C CA . ASN A 1 100 ? 16.106 2.324 -18.701 1.00 93.56 100 ASN A CA 1
ATOM 800 C C . ASN A 1 100 ? 16.250 3.351 -17.557 1.00 93.56 100 ASN A C 1
ATOM 802 O O . ASN A 1 100 ? 15.364 3.533 -16.720 1.00 93.56 100 ASN A O 1
ATOM 806 N N . HIS A 1 101 ? 17.375 4.074 -17.551 1.00 93.44 101 HIS A N 1
ATOM 807 C CA . HIS A 1 101 ? 17.715 5.073 -16.529 1.00 93.44 101 HIS A CA 1
ATOM 808 C C . HIS A 1 101 ? 16.725 6.247 -16.410 1.00 93.44 101 HIS A C 1
ATOM 810 O O . HIS A 1 101 ? 16.705 6.903 -15.371 1.00 93.44 101 HIS A O 1
ATOM 816 N N . ALA A 1 102 ? 15.915 6.526 -17.436 1.00 92.00 102 ALA A N 1
ATOM 817 C CA . ALA A 1 102 ? 14.920 7.599 -17.398 1.00 92.00 102 ALA A CA 1
ATOM 818 C C . ALA A 1 102 ? 13.605 7.149 -16.742 1.00 92.00 102 ALA A C 1
ATOM 820 O O . ALA A 1 102 ? 12.926 7.940 -16.087 1.00 92.00 102 ALA A O 1
ATOM 821 N N . VAL A 1 103 ? 13.245 5.874 -16.898 1.00 93.12 103 VAL A N 1
ATOM 822 C CA . VAL A 1 103 ? 11.975 5.316 -16.414 1.00 93.12 103 VAL A CA 1
ATOM 823 C C . VAL A 1 103 ? 12.086 4.842 -14.963 1.00 93.12 103 VAL A C 1
ATOM 825 O O . VAL A 1 103 ? 11.192 5.104 -14.156 1.00 93.12 103 VAL A O 1
ATOM 828 N N . VAL A 1 104 ? 13.202 4.199 -14.607 1.00 92.88 104 VAL A N 1
ATOM 829 C CA . VAL A 1 104 ? 13.416 3.570 -13.291 1.00 92.88 104 VAL A CA 1
ATOM 830 C C . VAL A 1 104 ? 13.149 4.508 -12.107 1.00 92.88 104 VAL A C 1
ATOM 832 O O . VAL A 1 104 ? 12.420 4.094 -11.203 1.00 92.88 104 VAL A O 1
ATOM 835 N N . PRO A 1 105 ? 13.651 5.763 -12.073 1.00 92.62 105 PRO A N 1
ATOM 836 C CA . PRO A 1 105 ? 13.406 6.649 -10.935 1.00 92.62 105 PRO A CA 1
ATOM 837 C C . PRO A 1 105 ? 11.925 6.967 -10.725 1.00 92.62 105 PRO A C 1
ATOM 839 O O . PRO A 1 105 ? 11.514 7.183 -9.591 1.00 92.62 105 PRO A O 1
ATOM 842 N N . ASN A 1 106 ? 11.127 6.982 -11.799 1.00 92.12 106 ASN A N 1
ATOM 843 C CA . ASN A 1 106 ? 9.698 7.281 -11.732 1.00 92.12 106 ASN A CA 1
ATOM 844 C C . ASN A 1 106 ? 8.894 6.083 -11.214 1.00 92.12 106 ASN A C 1
ATOM 846 O O . ASN A 1 106 ? 8.025 6.257 -10.366 1.00 92.12 106 ASN A O 1
ATOM 850 N N . TYR A 1 107 ? 9.207 4.871 -11.676 1.00 91.06 107 TYR A N 1
ATOM 851 C CA . TYR A 1 107 ? 8.484 3.656 -11.281 1.00 91.06 107 TYR A CA 1
ATOM 852 C C . TYR A 1 107 ? 8.912 3.102 -9.915 1.00 91.06 107 TYR A C 1
ATOM 854 O O . TYR A 1 107 ? 8.119 2.438 -9.254 1.00 91.06 107 TYR A O 1
ATOM 862 N N . LEU A 1 108 ? 10.138 3.391 -9.467 1.00 93.25 108 LEU A N 1
ATOM 863 C CA . LEU A 1 108 ? 10.624 3.040 -8.124 1.00 93.25 108 LEU A CA 1
ATOM 864 C C . LEU A 1 108 ? 10.489 4.194 -7.117 1.00 93.25 108 LEU A C 1
ATOM 866 O O . LEU A 1 108 ? 11.018 4.118 -6.006 1.00 93.25 108 LEU A O 1
ATOM 870 N N . ARG A 1 109 ? 9.807 5.283 -7.490 1.00 93.50 109 ARG A N 1
ATOM 871 C CA . ARG A 1 109 ? 9.640 6.453 -6.629 1.00 93.50 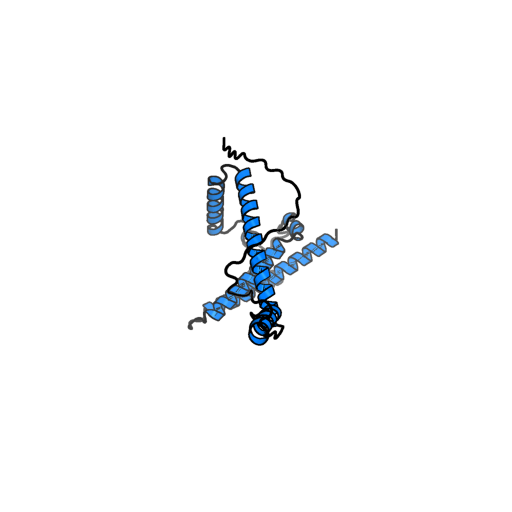109 ARG A CA 1
ATOM 872 C C . ARG A 1 109 ? 8.833 6.096 -5.380 1.00 93.50 109 ARG A C 1
ATOM 874 O O . ARG A 1 109 ? 7.675 5.709 -5.467 1.00 93.50 109 ARG A O 1
ATOM 881 N N . THR A 1 110 ? 9.418 6.333 -4.208 1.00 92.62 110 THR A N 1
ATOM 882 C CA . THR A 1 110 ? 8.741 6.202 -2.903 1.00 92.62 110 THR A CA 1
ATOM 883 C C . THR A 1 110 ? 8.322 7.544 -2.304 1.00 92.62 110 THR A C 1
ATOM 885 O O . THR A 1 110 ? 7.576 7.574 -1.327 1.00 92.62 110 THR A O 1
ATOM 888 N N . LYS A 1 111 ? 8.790 8.666 -2.874 1.00 92.88 111 LYS A N 1
ATOM 889 C CA . LYS A 1 111 ? 8.442 10.009 -2.399 1.00 92.88 111 LYS A CA 1
ATOM 890 C C . LYS A 1 111 ? 6.977 10.337 -2.748 1.00 92.88 111 LYS A C 1
ATOM 892 O O . LYS A 1 111 ? 6.680 10.357 -3.948 1.00 92.88 111 LYS A O 1
ATOM 897 N N . PRO A 1 112 ? 6.112 10.660 -1.758 1.00 91.62 112 PRO A N 1
ATOM 898 C CA . PRO A 1 112 ? 4.730 11.078 -1.995 1.00 91.62 112 PRO A CA 1
ATOM 899 C C . PRO A 1 112 ? 4.609 12.303 -2.912 1.00 91.62 112 PRO A C 1
ATOM 901 O O . PRO A 1 112 ? 5.578 13.032 -3.151 1.00 91.62 112 PRO A O 1
ATOM 904 N N . GLU A 1 113 ? 3.396 12.552 -3.403 1.00 93.31 113 GLU A N 1
ATOM 905 C CA . GLU A 1 113 ? 3.093 13.780 -4.141 1.00 93.31 113 GLU A CA 1
ATOM 906 C C . GLU A 1 113 ? 3.191 15.021 -3.231 1.00 93.31 113 GLU A C 1
ATOM 908 O O . GLU A 1 113 ? 2.819 14.938 -2.053 1.00 93.31 113 GLU A O 1
ATOM 913 N N . PRO A 1 114 ? 3.632 16.189 -3.744 1.00 94.44 114 PRO A N 1
ATOM 914 C CA . PRO A 1 114 ? 3.839 17.394 -2.933 1.00 94.44 114 PRO A CA 1
ATOM 915 C C . PRO A 1 114 ? 2.610 17.825 -2.122 1.00 94.44 114 PRO A C 1
ATOM 917 O O . PRO A 1 114 ? 2.735 18.281 -0.988 1.00 94.44 114 PRO A O 1
ATOM 920 N N . GLN A 1 115 ? 1.404 17.658 -2.673 1.00 94.88 115 GLN A N 1
ATOM 921 C CA . GLN A 1 115 ? 0.154 17.998 -1.988 1.00 94.88 115 GLN A CA 1
ATOM 922 C C . GLN A 1 115 ? -0.132 17.054 -0.811 1.00 94.88 115 GLN A C 1
ATOM 924 O O . GLN A 1 115 ? -0.768 17.459 0.162 1.00 94.88 115 GLN A O 1
ATOM 929 N N . ILE A 1 116 ? 0.320 15.799 -0.889 1.00 94.06 116 ILE A N 1
ATOM 930 C CA . ILE A 1 116 ? 0.198 14.813 0.193 1.00 94.06 116 ILE A CA 1
ATOM 931 C C . ILE A 1 116 ? 1.237 15.120 1.276 1.00 94.06 116 ILE A C 1
ATOM 933 O O . ILE A 1 116 ? 0.878 15.168 2.447 1.00 94.06 116 ILE A O 1
ATOM 937 N N . GLU A 1 117 ? 2.480 15.419 0.886 1.00 94.12 117 GLU A N 1
ATOM 938 C CA . GLU A 1 117 ? 3.566 15.820 1.798 1.00 94.12 117 GLU A CA 1
ATOM 939 C C . GLU A 1 117 ? 3.182 17.066 2.618 1.00 94.12 117 GLU A C 1
ATOM 941 O O . GLU A 1 117 ? 3.345 17.097 3.835 1.00 94.12 117 GLU A O 1
ATOM 946 N N . GLN A 1 118 ? 2.568 18.069 1.979 1.00 95.75 118 GLN A N 1
ATOM 947 C CA . GLN A 1 118 ? 2.056 19.258 2.671 1.00 95.75 118 GLN A CA 1
ATOM 948 C C . GLN A 1 118 ? 0.951 18.933 3.684 1.00 95.75 118 GLN A C 1
ATOM 950 O O . GLN A 1 118 ? 0.940 19.503 4.776 1.00 95.75 118 GLN A O 1
ATOM 955 N N . LYS A 1 119 ? 0.017 18.035 3.342 1.00 95.19 119 LYS A N 1
ATOM 956 C CA . LYS A 1 119 ? -1.043 17.599 4.266 1.00 95.19 119 LYS A CA 1
ATOM 957 C C . LYS A 1 119 ? -0.465 16.836 5.453 1.00 95.19 119 LYS A C 1
ATOM 959 O O . LYS A 1 119 ? -0.875 17.087 6.582 1.00 95.19 119 LYS A O 1
ATOM 964 N N . ASP A 1 120 ? 0.496 15.954 5.209 1.00 94.06 120 ASP A N 1
ATOM 965 C CA . ASP A 1 120 ? 1.175 15.193 6.257 1.00 94.06 120 ASP A CA 1
ATOM 966 C C . ASP A 1 120 ? 1.931 16.125 7.217 1.00 94.06 120 ASP A C 1
ATOM 968 O O . ASP A 1 120 ? 1.756 16.053 8.433 1.00 94.06 120 ASP A O 1
ATOM 972 N N . GLN A 1 121 ? 2.648 17.118 6.682 1.00 94.31 121 GLN A N 1
ATOM 973 C CA . GLN A 1 121 ? 3.314 18.141 7.489 1.00 94.31 121 GLN A CA 1
ATOM 974 C C . GLN A 1 121 ? 2.324 18.949 8.347 1.00 94.31 121 GLN A C 1
ATOM 976 O O . GLN A 1 121 ? 2.607 19.229 9.513 1.00 94.31 121 GLN A O 1
ATOM 981 N N . GLN A 1 122 ? 1.154 19.312 7.805 1.00 94.50 122 GLN A N 1
ATOM 982 C CA . GLN A 1 122 ? 0.102 19.986 8.578 1.00 94.50 122 GLN A CA 1
ATOM 983 C C . GLN A 1 122 ? -0.401 19.104 9.727 1.00 94.50 122 GLN A C 1
ATOM 985 O O . GLN A 1 122 ? -0.518 19.579 10.858 1.00 94.50 122 GLN A O 1
ATOM 990 N N . VAL A 1 123 ? -0.649 17.815 9.468 1.00 93.12 123 VAL A N 1
ATOM 991 C CA . VAL A 1 123 ? -1.045 16.848 10.503 1.00 93.12 123 VAL A CA 1
ATOM 992 C C . VAL A 1 123 ? 0.039 16.736 11.577 1.00 93.12 123 VAL A C 1
ATOM 994 O O . VAL A 1 123 ? -0.278 16.833 12.762 1.00 93.12 123 VAL A O 1
ATOM 997 N N . HIS A 1 124 ? 1.312 16.622 11.193 1.00 91.00 124 HIS A N 1
ATOM 998 C CA . HIS A 1 124 ? 2.436 16.570 12.128 1.00 91.00 124 HIS A CA 1
ATOM 999 C C . HIS A 1 124 ? 2.518 17.806 13.033 1.00 91.00 124 HIS A C 1
ATOM 1001 O O . HIS A 1 124 ? 2.655 17.661 14.250 1.00 91.00 124 HIS A O 1
ATOM 1007 N N . VAL A 1 125 ? 2.367 19.013 12.476 1.00 91.75 125 VAL A N 1
ATOM 1008 C CA . VAL A 1 125 ? 2.347 20.264 13.256 1.00 91.75 125 VAL A CA 1
ATOM 1009 C C . VAL A 1 125 ? 1.166 20.286 14.231 1.00 91.75 125 VAL A C 1
ATOM 1011 O O . VAL A 1 125 ? 1.346 20.605 15.408 1.00 91.75 125 VAL A O 1
ATOM 1014 N N . HIS A 1 126 ? -0.032 19.899 13.784 1.00 88.56 126 HIS A N 1
ATOM 1015 C CA . HIS A 1 126 ? -1.214 19.830 14.647 1.00 88.56 126 HIS A CA 1
ATOM 1016 C C . HIS A 1 126 ? -1.059 18.819 15.786 1.00 88.56 126 HIS A C 1
ATOM 1018 O O . HIS A 1 126 ? -1.465 19.101 16.916 1.00 88.56 126 HIS A O 1
ATOM 1024 N N . VAL A 1 127 ? -0.465 17.655 15.512 1.00 86.00 127 VAL A N 1
ATOM 1025 C CA . VAL A 1 127 ? -0.163 16.648 16.535 1.00 86.00 127 VAL A CA 1
ATOM 1026 C C . VAL A 1 127 ? 0.837 17.215 17.543 1.00 86.00 127 VAL A C 1
ATOM 1028 O O . VAL A 1 127 ? 0.571 17.178 18.743 1.00 86.00 127 VAL A O 1
ATOM 1031 N N . GLN A 1 128 ? 1.933 17.824 17.084 1.00 85.69 128 GLN A N 1
ATOM 1032 C CA . GLN A 1 128 ? 2.969 18.374 17.961 1.00 85.69 128 GLN A CA 1
ATOM 1033 C C . GLN A 1 128 ? 2.445 19.488 18.881 1.00 85.69 128 GLN A C 1
ATOM 1035 O O . GLN A 1 128 ? 2.801 19.529 20.056 1.00 85.69 128 GLN A O 1
ATOM 1040 N N . GLN A 1 129 ? 1.549 20.348 18.388 1.00 84.25 129 GLN A N 1
ATOM 1041 C CA . GLN A 1 129 ? 0.909 21.396 19.193 1.00 84.25 129 GLN A CA 1
ATOM 1042 C C . GLN A 1 129 ? -0.002 20.840 20.300 1.00 84.25 129 GLN A C 1
ATOM 1044 O O . GLN A 1 129 ? -0.177 21.486 21.332 1.00 84.25 129 GLN A O 1
ATOM 1049 N N . ARG A 1 130 ? -0.603 19.660 20.095 1.00 80.38 130 ARG A N 1
ATOM 1050 C CA . ARG A 1 130 ? -1.546 19.041 21.045 1.00 80.38 130 ARG A CA 1
ATOM 1051 C C . ARG A 1 130 ? -0.896 18.038 21.996 1.00 80.38 130 ARG A C 1
ATOM 1053 O O . ARG A 1 130 ? -1.466 17.756 23.046 1.00 80.38 130 ARG A O 1
ATOM 1060 N N . MET A 1 131 ? 0.281 17.507 21.665 1.00 74.31 131 MET A N 1
ATOM 1061 C CA . MET A 1 131 ? 1.002 16.517 22.475 1.00 74.31 131 MET A CA 1
ATOM 1062 C C . MET A 1 131 ? 1.762 17.132 23.664 1.00 74.31 131 MET A C 1
ATOM 1064 O O . MET A 1 131 ? 2.911 16.787 23.922 1.00 74.31 131 MET A O 1
ATOM 1068 N N . SER A 1 132 ? 1.123 18.015 24.436 1.00 70.12 132 SER A N 1
ATOM 1069 C CA . SER A 1 132 ? 1.727 18.572 25.656 1.00 70.12 132 SER A CA 1
ATOM 1070 C C . SER A 1 132 ? 1.927 17.523 26.762 1.00 70.12 132 SER A C 1
ATOM 1072 O O . SER A 1 132 ? 2.772 17.713 27.632 1.00 70.12 132 SER A O 1
ATOM 1074 N N . ASN A 1 133 ? 1.193 16.400 26.723 1.00 79.88 133 ASN A N 1
ATOM 1075 C CA . ASN A 1 133 ? 1.406 15.244 27.596 1.00 79.88 133 ASN A CA 1
ATOM 1076 C C . ASN A 1 133 ? 0.973 13.928 26.896 1.00 79.88 133 ASN A C 1
ATOM 1078 O O . ASN A 1 133 ? -0.222 13.725 26.674 1.00 79.88 133 ASN A O 1
ATOM 1082 N N . PRO A 1 134 ? 1.899 13.014 26.543 1.00 83.50 134 PRO A N 1
ATOM 1083 C CA . PRO A 1 134 ? 1.569 11.788 25.808 1.00 83.50 134 PRO A CA 1
ATOM 1084 C C . PRO A 1 134 ? 0.652 10.831 26.590 1.00 83.50 134 PRO A C 1
ATOM 1086 O O . PRO A 1 134 ? -0.205 10.178 25.989 1.00 83.50 134 PRO A O 1
ATOM 1089 N N . ASP A 1 135 ? 0.766 10.787 27.920 1.00 85.44 135 ASP A N 1
ATOM 1090 C CA . ASP A 1 135 ? -0.034 9.889 28.760 1.00 85.44 135 ASP A CA 1
ATOM 1091 C C . ASP A 1 135 ? -1.504 10.316 28.811 1.00 85.44 135 ASP A C 1
ATOM 1093 O O . ASP A 1 135 ? -2.409 9.475 28.824 1.00 85.44 135 ASP A O 1
ATOM 1097 N N . SER A 1 136 ? -1.771 11.628 28.827 1.00 85.88 136 SER A N 1
ATOM 1098 C CA . SER A 1 136 ? -3.145 12.138 28.805 1.00 85.88 136 SER A CA 1
ATOM 1099 C C . SER A 1 136 ? -3.810 11.870 27.455 1.00 85.88 136 SER A C 1
ATOM 1101 O O . SER A 1 136 ? -4.964 11.438 27.425 1.00 85.88 136 SER A O 1
ATOM 1103 N N . VAL A 1 137 ? -3.071 12.028 26.353 1.00 86.31 137 VAL A N 1
ATOM 1104 C CA . VAL A 1 137 ? -3.548 11.737 24.994 1.00 86.31 137 VAL A CA 1
ATOM 1105 C C . VAL A 1 137 ? -3.900 10.255 24.846 1.00 86.31 137 VAL A C 1
ATOM 1107 O O . VAL A 1 137 ? -4.984 9.933 24.366 1.00 86.31 137 VAL A O 1
ATOM 1110 N N . GLN A 1 138 ? -3.056 9.338 25.330 1.00 89.38 138 GLN A N 1
ATOM 1111 C CA . GLN A 1 138 ? -3.359 7.900 25.311 1.00 89.38 138 GLN A CA 1
ATOM 1112 C C . GLN A 1 138 ? -4.612 7.549 26.126 1.00 89.38 138 GLN A C 1
ATOM 1114 O O . GLN A 1 138 ? -5.472 6.794 25.665 1.00 89.38 138 GLN A O 1
ATOM 1119 N N . LYS A 1 139 ? -4.782 8.143 27.317 1.00 91.25 139 LYS A N 1
ATOM 1120 C CA . LYS A 1 139 ? -6.010 7.968 28.115 1.00 91.25 139 LYS A CA 1
ATOM 1121 C C . LYS A 1 139 ? -7.252 8.473 27.376 1.00 91.25 139 LYS A C 1
ATOM 1123 O O . LYS A 1 139 ? -8.288 7.806 27.416 1.00 91.25 139 LYS A O 1
ATOM 1128 N N . GLN A 1 140 ? -7.151 9.610 26.687 1.00 90.00 140 GLN A N 1
ATOM 1129 C CA . GLN A 1 140 ? -8.239 10.161 25.875 1.00 90.00 140 GLN A CA 1
ATOM 1130 C C . GLN A 1 140 ? -8.587 9.247 24.696 1.00 90.00 140 GLN A C 1
ATOM 1132 O O . GLN A 1 140 ? -9.765 8.944 24.516 1.00 90.00 140 GLN A O 1
ATOM 1137 N N . ILE A 1 141 ? -7.592 8.733 23.963 1.00 91.69 141 ILE A N 1
ATOM 1138 C CA . ILE A 1 141 ? -7.790 7.764 22.870 1.00 91.69 141 ILE A CA 1
ATOM 1139 C C . ILE A 1 141 ? -8.533 6.522 23.381 1.00 91.69 141 ILE A C 1
ATOM 1141 O O . ILE A 1 141 ? -9.545 6.124 22.811 1.00 91.69 141 ILE A O 1
ATOM 1145 N N . ASN A 1 142 ? -8.100 5.951 24.508 1.00 94.81 142 ASN A N 1
ATOM 1146 C CA . ASN A 1 142 ? -8.738 4.766 25.089 1.00 94.81 142 ASN A CA 1
ATOM 1147 C C . ASN A 1 142 ? -10.167 5.033 25.593 1.00 94.81 142 ASN A C 1
ATOM 1149 O O . ASN A 1 142 ? -11.023 4.151 25.541 1.00 94.81 142 ASN A O 1
ATOM 1153 N N . SER A 1 143 ? -10.445 6.232 26.114 1.00 94.69 143 SER A N 1
ATOM 1154 C CA . SER A 1 143 ? -11.804 6.641 26.499 1.00 94.69 143 SER A CA 1
ATOM 1155 C C . SER A 1 143 ? -12.703 6.816 25.274 1.00 94.69 143 SER A C 1
ATOM 1157 O O . SER A 1 143 ? -13.839 6.346 25.266 1.00 94.69 143 SER A O 1
ATOM 1159 N N . PHE A 1 144 ? -12.178 7.446 24.224 1.00 95.75 144 PHE A N 1
ATOM 1160 C CA . PHE A 1 144 ? -12.888 7.673 22.973 1.00 95.75 144 PHE A CA 1
ATOM 1161 C C . PHE A 1 144 ? -13.219 6.357 22.262 1.00 95.75 144 PHE A C 1
ATOM 1163 O O . PHE A 1 144 ? -14.375 6.127 21.923 1.00 95.75 144 PHE A O 1
ATOM 1170 N N . ASN A 1 145 ? -12.252 5.444 22.141 1.00 96.69 145 ASN A N 1
ATOM 1171 C CA . ASN A 1 145 ? -12.469 4.126 21.541 1.00 96.69 145 ASN A CA 1
ATOM 1172 C C . ASN A 1 145 ? -13.537 3.317 22.292 1.00 96.69 145 ASN A C 1
ATOM 1174 O O . ASN A 1 145 ? -14.361 2.665 21.661 1.00 96.69 145 ASN A O 1
ATOM 1178 N N . ARG A 1 146 ? -13.580 3.395 23.632 1.00 96.31 146 ARG A N 1
ATOM 1179 C CA . ARG A 1 146 ? -14.650 2.762 24.426 1.00 96.31 146 ARG A CA 1
ATOM 1180 C C . ARG A 1 146 ? -16.029 3.336 24.105 1.00 96.31 146 ARG A C 1
ATOM 1182 O O . ARG A 1 146 ? -16.979 2.573 23.982 1.00 96.31 146 ARG A O 1
ATOM 1189 N N . CYS A 1 147 ? -16.132 4.655 23.949 1.00 96.38 147 CYS A N 1
ATOM 1190 C CA . CYS A 1 147 ? -17.378 5.308 23.550 1.00 96.38 147 CYS A CA 1
ATOM 1191 C C . CYS A 1 147 ? -17.818 4.867 22.145 1.00 96.38 147 CYS A C 1
ATOM 1193 O O . CYS A 1 147 ? -18.957 4.445 21.971 1.00 96.38 147 CYS A O 1
ATOM 1195 N N . VAL A 1 148 ? -16.903 4.890 21.169 1.00 96.94 148 VAL A N 1
ATOM 1196 C CA . VAL A 1 148 ? -17.181 4.463 19.788 1.00 96.94 148 VAL A CA 1
ATOM 1197 C C . VAL A 1 148 ? -17.634 3.005 19.742 1.00 96.94 148 VAL A C 1
ATOM 1199 O O . VAL A 1 148 ? -18.650 2.718 19.122 1.00 96.94 148 VAL A O 1
ATOM 1202 N N . ASN A 1 149 ? -16.942 2.103 20.442 1.00 96.25 149 ASN A N 1
ATOM 1203 C CA . ASN A 1 149 ? -17.331 0.694 20.499 1.00 96.25 149 ASN A CA 1
ATOM 1204 C C . ASN A 1 149 ? -18.706 0.507 21.152 1.00 96.25 149 ASN A C 1
ATOM 1206 O O . ASN A 1 149 ? -19.520 -0.221 20.610 1.00 96.25 149 ASN A O 1
ATOM 1210 N N . SER A 1 150 ? -19.012 1.233 22.233 1.00 95.81 150 SER A N 1
ATOM 1211 C CA . SER A 1 150 ? -20.347 1.209 22.854 1.00 95.81 150 SER A CA 1
ATOM 1212 C C . SER A 1 150 ? -21.451 1.641 21.877 1.00 95.81 150 SER A C 1
ATOM 1214 O O . SER A 1 150 ? -22.498 1.007 21.792 1.00 95.81 150 SER A O 1
ATOM 1216 N N . VAL A 1 151 ? -21.212 2.696 21.088 1.00 96.25 151 VAL A N 1
ATOM 1217 C CA . VAL A 1 151 ? -22.159 3.145 20.051 1.00 96.25 151 VAL A CA 1
ATOM 1218 C C . VAL A 1 151 ? -22.298 2.110 18.933 1.00 96.25 151 VAL A C 1
ATOM 1220 O O . VAL A 1 151 ? -23.412 1.861 18.478 1.00 96.25 151 VAL A O 1
ATOM 1223 N N . LEU A 1 152 ? -21.194 1.495 18.500 1.00 95.69 152 LEU A N 1
ATOM 1224 C CA . LEU A 1 152 ? -21.218 0.425 17.501 1.00 95.69 152 LEU A CA 1
ATOM 1225 C C . LEU A 1 152 ? -21.971 -0.809 18.007 1.00 95.69 152 LEU A C 1
ATOM 1227 O O . LEU A 1 152 ? -22.736 -1.389 17.242 1.00 95.69 152 LEU A O 1
ATOM 1231 N N . ASP A 1 153 ? -21.814 -1.170 19.281 1.00 95.19 153 ASP A N 1
ATOM 1232 C CA . ASP A 1 153 ? -22.537 -2.278 19.903 1.00 95.19 153 ASP A CA 1
ATOM 1233 C C . ASP A 1 153 ? -24.045 -1.997 19.905 1.00 95.19 153 ASP A C 1
ATOM 1235 O O . ASP A 1 153 ? -24.812 -2.826 19.416 1.00 95.19 153 ASP A O 1
ATOM 1239 N N . ILE A 1 154 ? -24.469 -0.802 20.338 1.00 95.00 154 ILE A N 1
ATOM 1240 C CA . ILE A 1 154 ? -25.881 -0.378 20.293 1.00 95.00 154 ILE A CA 1
ATOM 1241 C C . ILE A 1 154 ? -26.421 -0.423 18.857 1.00 95.00 154 ILE A C 1
ATOM 1243 O O . ILE A 1 154 ? -27.498 -0.967 18.608 1.00 95.00 154 ILE A O 1
ATOM 1247 N N . LEU A 1 155 ? -25.671 0.110 17.889 1.00 93.94 155 LEU A N 1
ATOM 1248 C CA . LEU A 1 155 ? -26.077 0.086 16.485 1.00 93.94 155 LEU A CA 1
ATOM 1249 C C . LEU A 1 155 ? -26.213 -1.353 15.969 1.00 93.94 155 LEU A C 1
ATOM 1251 O O . LEU A 1 155 ? -27.188 -1.676 15.298 1.00 93.94 155 LEU A O 1
ATOM 1255 N N . SER A 1 156 ? -25.272 -2.231 16.321 1.00 92.88 156 SER A N 1
ATOM 1256 C CA . SER A 1 156 ? -25.317 -3.640 15.929 1.00 92.88 156 SER A CA 1
ATOM 1257 C C . SER A 1 156 ? -26.517 -4.375 16.531 1.00 92.88 156 SER A C 1
ATOM 1259 O O . SER A 1 156 ? -27.111 -5.214 15.856 1.00 92.88 156 SER A O 1
ATOM 1261 N N . THR A 1 157 ? -26.917 -4.036 17.765 1.00 92.12 157 THR A N 1
ATOM 1262 C CA . THR A 1 157 ? -28.113 -4.609 18.395 1.00 92.12 157 THR A CA 1
ATOM 1263 C C . THR A 1 157 ? -29.392 -4.164 17.700 1.00 92.12 157 THR A C 1
ATOM 1265 O O . THR A 1 157 ? -30.214 -5.018 17.391 1.00 92.12 157 THR A O 1
ATOM 1268 N N . VAL A 1 158 ? -29.516 -2.876 17.360 1.00 90.94 158 VAL A N 1
ATOM 1269 C CA . VAL A 1 158 ? -30.693 -2.342 16.652 1.00 90.94 158 VAL A CA 1
ATOM 1270 C C . VAL A 1 158 ? -30.833 -2.971 15.265 1.00 90.94 158 VAL A C 1
ATOM 1272 O O . VAL A 1 158 ? -31.918 -3.406 14.902 1.00 90.94 158 VAL A O 1
ATOM 1275 N N . ILE A 1 159 ? -29.732 -3.088 14.513 1.00 88.81 159 ILE A N 1
ATOM 1276 C CA . ILE A 1 159 ? -29.741 -3.728 13.186 1.00 88.81 159 ILE A CA 1
ATOM 1277 C C . ILE A 1 159 ? -30.176 -5.198 13.286 1.00 88.81 159 ILE A C 1
ATOM 1279 O O . ILE A 1 159 ? -30.918 -5.680 12.433 1.00 88.81 159 ILE A O 1
ATOM 1283 N N . ARG A 1 160 ? -29.727 -5.921 14.324 1.00 86.50 160 ARG A N 1
ATOM 1284 C CA . ARG A 1 160 ? -30.122 -7.321 14.531 1.00 86.50 160 ARG A CA 1
ATOM 1285 C C . ARG A 1 160 ? -31.608 -7.441 14.878 1.00 86.50 160 ARG A C 1
ATOM 1287 O O . ARG A 1 160 ? -32.282 -8.277 14.289 1.00 86.50 160 ARG A O 1
ATOM 1294 N N . GLU A 1 161 ? -32.115 -6.601 15.775 1.00 85.94 161 GLU A N 1
ATOM 1295 C CA . GLU A 1 161 ? -33.538 -6.580 16.146 1.00 85.94 161 GLU A CA 1
ATOM 1296 C C . GLU A 1 161 ? -34.436 -6.260 14.937 1.00 85.94 161 GLU A C 1
ATOM 1298 O O . GLU A 1 161 ? -35.413 -6.963 14.698 1.00 85.94 161 GLU A O 1
ATOM 1303 N N . GLU A 1 162 ? -34.054 -5.291 14.097 1.00 78.44 162 GLU A N 1
ATOM 1304 C CA . GLU A 1 162 ? -34.801 -4.933 12.879 1.00 78.44 162 GLU A CA 1
ATOM 1305 C C . GLU A 1 162 ? -34.795 -6.062 11.827 1.00 78.44 162 GLU A C 1
ATOM 1307 O O . GLU A 1 162 ? -35.782 -6.279 11.116 1.00 78.44 162 GLU A O 1
ATOM 1312 N N . SER A 1 163 ? -33.700 -6.831 11.752 1.00 71.62 163 SER A N 1
ATOM 1313 C CA . SER A 1 163 ? -33.624 -8.015 10.887 1.00 71.62 163 SER A CA 1
ATOM 1314 C C . SER A 1 163 ? -34.471 -9.188 11.393 1.00 71.62 163 SER A C 1
ATOM 1316 O O . SER A 1 163 ? -35.058 -9.901 10.582 1.00 71.62 163 SER A O 1
ATOM 1318 N N . GLU A 1 164 ? -34.592 -9.363 12.713 1.00 60.72 164 GLU A N 1
ATOM 1319 C CA . GLU A 1 164 ? -35.417 -10.417 13.321 1.00 60.72 164 GLU A CA 1
ATOM 1320 C C . GLU A 1 164 ? -36.922 -10.105 13.210 1.00 60.72 164 GLU A C 1
ATOM 1322 O O . GLU A 1 164 ? -37.711 -11.013 12.946 1.00 60.72 164 GLU A O 1
ATOM 1327 N N . ASP A 1 165 ? -37.319 -8.829 13.297 1.00 57.50 165 ASP A N 1
ATOM 1328 C CA . ASP A 1 165 ? -38.709 -8.384 13.085 1.00 57.50 165 ASP A CA 1
ATOM 1329 C C . ASP A 1 165 ? -39.169 -8.491 11.615 1.00 57.50 165 ASP A C 1
ATOM 1331 O O . ASP A 1 165 ? -40.367 -8.445 11.326 1.00 57.50 165 ASP A O 1
ATOM 1335 N N . SER A 1 166 ? -38.233 -8.659 10.674 1.00 56.75 166 SER A N 1
ATOM 1336 C CA . SER A 1 166 ? -38.524 -8.749 9.237 1.00 56.75 166 SER A CA 1
ATOM 1337 C C . SER A 1 166 ? -38.692 -10.187 8.721 1.00 56.75 166 SER A C 1
ATOM 1339 O O . SER A 1 166 ? -39.302 -10.378 7.668 1.00 56.75 166 SER A O 1
ATOM 1341 N N . GLU A 1 167 ? -38.189 -11.204 9.435 1.00 53.84 167 GLU A N 1
ATOM 1342 C CA . GLU A 1 167 ? -38.240 -12.610 8.987 1.00 53.84 167 GLU A CA 1
ATOM 1343 C C . GLU A 1 167 ? -39.311 -13.472 9.672 1.00 53.84 167 GLU A C 1
ATOM 1345 O O . GLU A 1 167 ? -39.641 -14.547 9.168 1.00 53.84 167 GLU A O 1
ATOM 1350 N N . ASP A 1 168 ? -39.931 -13.005 10.756 1.00 47.31 168 ASP A N 1
ATOM 1351 C CA . ASP A 1 168 ? -41.033 -13.715 11.404 1.00 47.31 168 ASP A CA 1
ATOM 1352 C C . ASP A 1 168 ? -42.281 -12.827 11.364 1.00 47.31 168 ASP A C 1
ATOM 1354 O O . ASP A 1 168 ? -42.302 -11.744 11.940 1.00 47.31 168 ASP A O 1
ATOM 1358 N N . GLY A 1 169 ? -43.338 -13.266 10.671 1.00 45.97 169 GLY A N 1
ATOM 1359 C CA . GLY A 1 169 ? -44.629 -12.571 10.542 1.00 45.97 169 GLY A CA 1
ATOM 1360 C C . GLY A 1 169 ? -45.420 -12.482 11.856 1.00 45.97 169 GLY A C 1
ATOM 1361 O O . GLY A 1 169 ? -46.617 -12.781 11.902 1.00 45.97 169 GLY A O 1
ATOM 1362 N N . LYS A 1 170 ? -44.758 -12.109 12.951 1.00 50.66 170 LYS A N 1
ATOM 1363 C CA . LYS A 1 170 ? -45.317 -11.988 14.286 1.00 50.66 170 LYS A CA 1
ATOM 1364 C C . LYS A 1 170 ? -46.056 -10.666 14.408 1.00 50.66 170 LYS A C 1
ATOM 1366 O O . LYS A 1 170 ? -45.491 -9.596 14.592 1.00 50.66 170 LYS A O 1
ATOM 1371 N N . VAL A 1 171 ? -47.375 -10.812 14.313 1.00 55.22 171 VAL A N 1
ATOM 1372 C CA . VAL A 1 171 ? -48.416 -9.929 14.849 1.00 55.22 171 VAL A CA 1
ATOM 1373 C C . VAL A 1 171 ? -47.865 -9.074 16.004 1.00 55.22 171 VAL A C 1
ATOM 1375 O O . VAL A 1 171 ? -47.336 -9.655 16.956 1.00 55.22 171 VAL A O 1
ATOM 1378 N N . PRO A 1 172 ? -47.996 -7.732 15.957 1.00 56.00 172 PRO A N 1
ATOM 1379 C CA . PRO A 1 172 ? -47.436 -6.851 16.973 1.00 56.00 172 PRO A CA 1
ATOM 1380 C C . PRO A 1 172 ? -47.866 -7.321 18.360 1.00 56.00 172 PRO A C 1
ATOM 1382 O O . PRO A 1 172 ? -49.060 -7.508 18.616 1.00 56.00 172 PRO A O 1
ATOM 1385 N N . SER A 1 173 ? -46.875 -7.536 19.231 1.00 58.44 173 SER A N 1
ATOM 1386 C CA . SER A 1 173 ? -47.047 -7.841 20.651 1.00 58.44 173 SER A CA 1
ATOM 1387 C C . SER A 1 173 ? -48.186 -6.993 21.213 1.00 58.44 173 SER A C 1
ATOM 1389 O O . SER A 1 173 ? -48.091 -5.768 21.308 1.00 58.44 173 SER A O 1
ATOM 1391 N N . THR A 1 174 ? -49.291 -7.644 21.554 1.00 58.53 174 THR A N 1
ATOM 1392 C CA . THR A 1 174 ? -50.480 -6.981 22.066 1.00 58.53 174 THR A CA 1
ATOM 1393 C C . THR A 1 174 ? -50.137 -6.213 23.343 1.00 58.53 174 THR A C 1
ATOM 1395 O O . THR A 1 174 ? -49.729 -6.823 24.328 1.00 58.53 174 THR A O 1
ATOM 1398 N N . CYS A 1 175 ? -50.340 -4.891 23.359 1.00 63.59 175 CYS A N 1
ATOM 1399 C CA . CYS A 1 175 ? -50.088 -4.001 24.506 1.00 63.59 175 CYS A CA 1
ATOM 1400 C C . CYS A 1 175 ? -51.048 -4.204 25.701 1.00 63.59 175 CYS A C 1
ATOM 1402 O O . CYS A 1 175 ? -51.343 -3.256 26.428 1.00 63.59 175 CYS A O 1
ATOM 1404 N N . TYR A 1 176 ? -51.572 -5.412 25.913 1.00 77.81 176 TYR A N 1
ATOM 1405 C CA . TYR A 1 176 ? -52.405 -5.739 27.065 1.00 77.81 176 TYR A CA 1
ATOM 1406 C C . TYR A 1 176 ? -51.876 -6.986 27.775 1.00 77.81 176 TYR A C 1
ATOM 1408 O O . TYR A 1 176 ? -51.484 -7.967 27.149 1.00 77.81 176 TYR A O 1
ATOM 1416 N N . ASN A 1 177 ? -51.880 -6.946 29.108 1.00 79.56 177 ASN A N 1
ATOM 1417 C CA . ASN A 1 177 ? -51.585 -8.102 29.944 1.00 79.56 177 ASN A CA 1
ATOM 1418 C C . ASN A 1 177 ? -52.883 -8.911 30.140 1.00 79.56 177 ASN A C 1
ATOM 1420 O O . ASN A 1 177 ? -53.804 -8.405 30.790 1.00 79.56 177 ASN A O 1
ATOM 1424 N N . PRO A 1 178 ? -52.985 -10.155 29.631 1.00 81.50 178 PRO A N 1
ATOM 1425 C CA . PRO A 1 178 ? -54.209 -10.952 29.726 1.00 81.50 178 PRO A CA 1
ATOM 1426 C C . PRO A 1 178 ? -54.638 -11.220 31.176 1.00 81.50 178 PRO A C 1
ATOM 1428 O O . PRO A 1 178 ? -55.827 -11.411 31.442 1.00 81.50 178 PRO A O 1
ATOM 1431 N N . GLU A 1 179 ? -53.701 -11.201 32.126 1.00 84.50 179 GLU A N 1
ATOM 1432 C CA . GLU A 1 179 ? -54.002 -11.390 33.544 1.00 84.50 179 GLU A CA 1
ATOM 1433 C C . GLU A 1 179 ? -54.673 -10.157 34.159 1.00 84.50 179 GLU A C 1
ATOM 1435 O O . GLU A 1 179 ? -55.628 -10.275 34.929 1.00 84.50 179 GLU A O 1
ATOM 1440 N N . ASP A 1 180 ? -54.236 -8.960 33.771 1.00 84.25 180 ASP A N 1
ATOM 1441 C CA . ASP A 1 180 ? -54.861 -7.715 34.222 1.00 84.25 180 ASP A CA 1
ATOM 1442 C C . ASP A 1 180 ? -56.236 -7.541 33.581 1.00 84.25 180 ASP A C 1
ATOM 1444 O O . ASP A 1 180 ? -57.187 -7.153 34.264 1.00 84.25 180 ASP A O 1
ATOM 1448 N N . THR A 1 181 ? -56.387 -7.942 32.313 1.00 86.25 181 THR A N 1
ATOM 1449 C CA . THR A 1 181 ? -57.698 -8.027 31.660 1.00 86.25 181 THR A CA 1
ATOM 1450 C C . THR A 1 181 ? -58.622 -8.989 32.410 1.00 86.25 181 THR A C 1
ATOM 1452 O O . THR A 1 181 ? -59.765 -8.633 32.690 1.00 86.25 181 THR A O 1
ATOM 1455 N N . ARG A 1 182 ? -58.145 -10.174 32.821 1.00 88.88 182 ARG A N 1
ATOM 1456 C CA . ARG A 1 182 ? -58.941 -11.111 33.637 1.00 88.88 182 ARG A CA 1
ATOM 1457 C C . ARG A 1 182 ? -59.339 -10.526 34.987 1.00 88.88 182 ARG A C 1
ATOM 1459 O O . ARG A 1 182 ? -60.488 -10.695 35.390 1.00 88.88 182 ARG A O 1
ATOM 1466 N N . LYS A 1 183 ? -58.432 -9.832 35.679 1.00 87.31 183 LYS A N 1
ATOM 1467 C CA . LYS A 1 183 ? -58.734 -9.182 36.966 1.00 87.31 183 LYS A CA 1
ATOM 1468 C C . LYS A 1 183 ? -59.768 -8.071 36.815 1.00 87.31 183 LYS A C 1
ATOM 1470 O O . LYS A 1 183 ? -60.692 -8.013 37.619 1.00 87.31 183 LYS A O 1
ATOM 1475 N N . LEU A 1 184 ? -59.653 -7.239 35.778 1.00 86.69 184 LEU A N 1
ATOM 1476 C CA . LEU A 1 184 ? -60.635 -6.201 35.449 1.00 86.69 184 LEU A CA 1
ATOM 1477 C C . LEU A 1 184 ? -62.006 -6.806 35.137 1.00 86.69 184 LEU A C 1
ATOM 1479 O O . LEU A 1 184 ? -63.006 -6.375 35.707 1.00 86.69 184 LEU A O 1
ATOM 1483 N N . VAL A 1 185 ? -62.056 -7.850 34.305 1.00 88.69 185 VAL A N 1
ATOM 1484 C CA . VAL A 1 185 ? -63.304 -8.568 34.004 1.00 88.69 185 VAL A CA 1
ATOM 1485 C C . VAL A 1 185 ? -63.890 -9.194 35.273 1.00 88.69 185 VAL A C 1
ATOM 1487 O O . VAL A 1 185 ? -65.081 -9.059 35.526 1.00 88.69 185 VAL A O 1
ATOM 1490 N N . ALA A 1 186 ? -63.079 -9.818 36.130 1.00 89.38 186 ALA A N 1
ATOM 1491 C CA . ALA A 1 186 ? -63.551 -10.371 37.398 1.00 89.38 186 ALA A CA 1
ATOM 1492 C C . ALA A 1 186 ? -64.075 -9.283 38.355 1.00 89.38 186 ALA A C 1
ATOM 1494 O O . ALA A 1 186 ? -65.094 -9.498 39.017 1.00 89.38 186 ALA A O 1
ATOM 1495 N N . ALA A 1 187 ? -63.429 -8.116 38.402 1.00 87.62 187 ALA A N 1
ATOM 1496 C CA . ALA A 1 187 ? -63.873 -6.980 39.203 1.00 87.62 187 ALA A CA 1
ATOM 1497 C C . ALA A 1 187 ? -65.206 -6.406 38.718 1.00 87.62 187 ALA A C 1
ATOM 1499 O O . ALA A 1 187 ? -66.074 -6.126 39.541 1.00 87.62 187 ALA A O 1
ATOM 1500 N N . ILE A 1 188 ? -65.405 -6.304 37.403 1.00 87.62 188 ILE A N 1
ATOM 1501 C CA . ILE A 1 188 ? -66.643 -5.784 36.808 1.00 87.62 188 ILE A CA 1
ATOM 1502 C C . ILE A 1 188 ? -67.789 -6.793 36.946 1.00 87.62 188 ILE A C 1
ATOM 1504 O O . ILE A 1 188 ? -68.890 -6.424 37.343 1.00 87.62 188 ILE A O 1
ATOM 1508 N N . THR A 1 189 ? -67.543 -8.069 36.648 1.00 88.81 189 THR A N 1
ATOM 1509 C CA . THR A 1 189 ? -68.612 -9.077 36.562 1.00 88.81 189 THR A CA 1
ATOM 1510 C C . THR A 1 189 ? -68.953 -9.701 37.914 1.00 88.81 189 THR A C 1
ATOM 1512 O O . THR A 1 189 ? -70.098 -10.071 38.150 1.00 88.81 189 THR A O 1
ATOM 1515 N N . THR A 1 190 ? -67.972 -9.855 38.810 1.00 85.69 190 THR A N 1
ATOM 1516 C CA . THR A 1 190 ? -68.156 -10.567 40.092 1.00 85.69 190 THR A CA 1
ATOM 1517 C C . THR A 1 190 ? -67.834 -9.728 41.325 1.00 85.69 190 THR A C 1
ATOM 1519 O O . THR A 1 190 ? -67.976 -10.221 42.441 1.00 85.69 190 THR A O 1
ATOM 1522 N N . GLY A 1 191 ? -67.357 -8.490 41.158 1.00 82.94 191 GLY A N 1
ATOM 1523 C CA . GLY A 1 191 ? -66.925 -7.639 42.272 1.00 82.94 191 GLY A CA 1
ATOM 1524 C C . GLY A 1 191 ? -65.657 -8.124 42.985 1.00 82.94 191 GLY A C 1
ATOM 1525 O O . GLY A 1 191 ? -65.227 -7.514 43.966 1.00 82.94 191 GLY A O 1
ATOM 1526 N N . LYS A 1 192 ? -65.029 -9.212 42.516 1.00 78.50 192 LYS A N 1
ATOM 1527 C CA . LYS A 1 192 ? -63.764 -9.703 43.074 1.00 78.50 192 LYS A CA 1
ATOM 1528 C C . LYS A 1 192 ? -62.688 -8.633 42.899 1.00 78.50 192 LYS A C 1
ATOM 1530 O O . LYS A 1 192 ? -62.620 -7.985 41.867 1.00 78.50 192 LYS A O 1
ATOM 1535 N N . TYR A 1 193 ? -61.830 -8.466 43.900 1.00 78.06 193 TYR A N 1
ATOM 1536 C CA . TYR A 1 193 ? -60.753 -7.462 43.921 1.00 78.06 193 TYR A CA 1
ATOM 1537 C C . TYR A 1 193 ? -61.187 -5.996 44.135 1.00 78.06 193 TYR A C 1
ATOM 1539 O O . TYR A 1 193 ? -60.314 -5.133 44.217 1.00 78.06 193 TYR A O 1
ATOM 1547 N N . LEU A 1 194 ? -62.479 -5.696 44.328 1.00 79.00 194 LEU A N 1
ATOM 1548 C CA . LEU A 1 194 ? -62.928 -4.377 44.793 1.00 79.00 194 LEU A CA 1
ATOM 1549 C C . LEU A 1 194 ? -62.964 -4.337 46.331 1.00 79.00 194 LEU A C 1
ATOM 1551 O O . LEU A 1 194 ? -63.538 -5.215 46.974 1.00 79.00 194 LEU A O 1
ATOM 1555 N N . ARG A 1 195 ? -62.346 -3.319 46.946 1.00 75.12 195 ARG A N 1
ATOM 15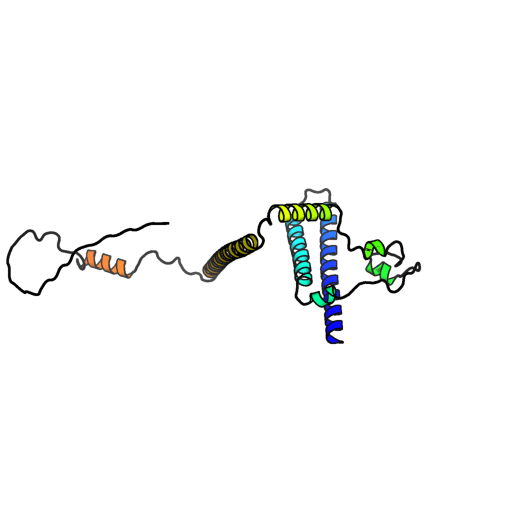56 C CA . ARG A 1 195 ? -62.506 -3.063 48.389 1.00 75.12 195 ARG A CA 1
ATOM 1557 C C . ARG A 1 195 ? -63.882 -2.425 48.634 1.00 75.12 195 ARG A C 1
ATOM 1559 O O . ARG A 1 195 ? -64.225 -1.509 47.887 1.00 75.12 195 ARG A O 1
ATOM 1566 N N . PRO A 1 196 ? -64.648 -2.840 49.661 1.00 68.50 196 PRO A N 1
ATOM 1567 C CA . PRO A 1 196 ? -65.928 -2.215 49.986 1.00 68.50 196 PRO A CA 1
ATOM 1568 C C . PRO A 1 196 ? -65.750 -0.716 50.260 1.00 68.50 196 PRO A C 1
ATOM 1570 O O . PRO A 1 196 ? -65.087 -0.321 51.220 1.00 68.50 196 PRO A O 1
ATOM 1573 N N . ALA A 1 197 ? -66.324 0.125 49.402 1.00 58.41 197 ALA A N 1
ATOM 1574 C CA . ALA A 1 197 ? -66.473 1.546 49.670 1.00 58.41 197 ALA A CA 1
ATOM 1575 C C . ALA A 1 197 ? -67.618 1.702 50.684 1.00 58.41 197 ALA A C 1
ATOM 1577 O O . ALA A 1 197 ? -68.722 1.254 50.404 1.00 58.41 197 ALA A O 1
ATOM 1578 N N . TYR A 1 198 ? -67.341 2.322 51.836 1.00 54.47 198 TYR A N 1
ATOM 1579 C CA . TYR A 1 198 ? -68.199 2.472 53.028 1.00 54.47 198 TYR A CA 1
ATOM 1580 C C . TYR A 1 198 ? -68.186 1.319 54.046 1.00 54.47 198 TYR A C 1
ATOM 1582 O O . TYR A 1 198 ? -69.111 0.522 54.145 1.00 54.47 198 TYR A O 1
ATOM 1590 N N . THR A 1 199 ? -67.213 1.360 54.957 1.00 48.12 199 THR A N 1
ATOM 1591 C CA . THR A 1 199 ? -67.477 1.039 56.370 1.00 48.12 199 THR A CA 1
ATOM 1592 C C . THR A 1 199 ? -67.108 2.258 57.209 1.00 48.12 199 THR A C 1
ATOM 1594 O O . THR A 1 199 ? -65.979 2.402 57.675 1.00 48.12 199 THR A O 1
ATOM 1597 N N . GLY A 1 200 ? -68.059 3.183 57.339 1.00 45.41 200 GLY A N 1
ATOM 1598 C CA . GLY A 1 200 ? -68.022 4.194 58.387 1.00 45.41 200 GLY A CA 1
ATOM 1599 C C . GLY A 1 200 ? -68.269 3.524 59.738 1.00 45.41 200 GLY A C 1
ATOM 1600 O O . GLY A 1 200 ? -69.214 2.755 59.868 1.00 45.41 200 GLY A O 1
ATOM 1601 N N . ASN A 1 201 ? -67.385 3.807 60.697 1.00 38.84 201 ASN A N 1
ATOM 1602 C CA . ASN A 1 201 ? -67.521 3.663 62.149 1.00 38.84 201 ASN A CA 1
ATOM 1603 C C . ASN A 1 201 ? -68.426 2.541 62.689 1.00 38.84 201 ASN A C 1
ATOM 1605 O O . ASN A 1 201 ? -69.641 2.705 62.755 1.00 38.84 201 ASN A O 1
ATOM 1609 N N . GLN A 1 202 ? -67.815 1.518 63.297 1.00 46.31 202 GLN A N 1
ATOM 1610 C CA . GLN A 1 202 ? -68.175 1.139 64.667 1.00 46.31 202 GLN A CA 1
ATOM 1611 C C . GLN A 1 202 ? -67.067 0.342 65.372 1.00 46.31 202 GLN A C 1
ATOM 1613 O O . GLN A 1 202 ? -66.351 -0.473 64.802 1.00 46.31 202 GLN A O 1
ATOM 1618 N N . THR A 1 203 ? -66.912 0.704 66.634 1.00 44.50 203 THR A N 1
ATOM 1619 C CA . THR A 1 203 ? -65.871 0.423 67.619 1.00 44.50 203 THR A CA 1
ATOM 1620 C C . THR A 1 203 ? -66.012 -0.945 68.295 1.00 44.50 203 THR A C 1
ATOM 1622 O O . THR A 1 203 ? -67.116 -1.282 68.705 1.00 44.50 203 THR A O 1
ATOM 1625 N N . ASN A 1 204 ? -64.900 -1.665 68.506 1.00 43.62 204 ASN A N 1
ATOM 1626 C CA . ASN A 1 204 ? -64.505 -2.408 69.732 1.00 43.62 204 ASN A CA 1
ATOM 1627 C C . ASN A 1 204 ? -63.358 -3.377 69.380 1.00 43.62 204 ASN A C 1
ATOM 1629 O O . ASN A 1 204 ? -63.509 -4.232 68.521 1.00 43.62 204 ASN A O 1
ATOM 1633 N N . ARG A 1 205 ? -62.116 -3.143 69.826 1.00 39.78 205 ARG A N 1
ATOM 1634 C CA . ARG A 1 205 ? -61.524 -3.522 71.132 1.00 39.78 205 ARG A CA 1
ATOM 1635 C C . ARG A 1 205 ? -61.558 -5.028 71.445 1.00 39.78 205 ARG A C 1
ATOM 1637 O O . ARG A 1 205 ? -62.520 -5.496 72.033 1.00 39.78 205 ARG A O 1
ATOM 1644 N N . SER A 1 206 ? -60.428 -5.696 71.189 1.00 46.25 206 SER A N 1
ATOM 1645 C CA . SER A 1 206 ? -59.765 -6.697 72.062 1.00 46.25 206 SER A CA 1
ATOM 1646 C C . SER A 1 206 ? -58.467 -7.156 71.366 1.00 46.25 206 SER A C 1
ATOM 1648 O O . SER A 1 206 ? -58.520 -7.771 70.310 1.00 46.25 206 SER A O 1
ATOM 1650 N N . SER A 1 207 ? -57.307 -6.601 71.734 1.00 43.75 207 SER A N 1
ATOM 1651 C CA . SER A 1 207 ? -56.321 -7.175 72.675 1.00 43.75 207 SER A CA 1
ATOM 1652 C C . SER A 1 207 ? -55.480 -8.327 72.098 1.00 43.75 207 SER A C 1
ATOM 1654 O O . SER A 1 207 ? -55.955 -9.450 71.978 1.00 43.75 207 SER A O 1
ATOM 1656 N N . GLY A 1 208 ? -54.203 -8.044 71.825 1.00 39.88 208 GLY A N 1
ATOM 1657 C CA . GLY A 1 208 ? -53.158 -9.022 71.505 1.00 39.88 208 GLY A CA 1
ATOM 1658 C C . GLY A 1 208 ? -51.802 -8.321 71.425 1.00 39.88 208 GLY A C 1
ATOM 1659 O O . GLY A 1 208 ? -51.521 -7.630 70.454 1.00 39.88 208 GLY A O 1
ATOM 1660 N N . SER A 1 209 ? -51.032 -8.406 72.508 1.00 39.59 209 SER A N 1
ATOM 1661 C CA . SER A 1 209 ? -49.779 -7.698 72.788 1.00 39.59 209 SER A CA 1
ATOM 1662 C C . SER A 1 209 ? -48.559 -8.272 72.052 1.00 39.59 209 SER A C 1
ATOM 1664 O O . SER A 1 209 ? -48.522 -9.454 71.724 1.00 39.59 209 SER A O 1
ATOM 1666 N N . GLY A 1 210 ? -47.515 -7.449 71.876 1.00 39.84 210 GLY A N 1
ATOM 1667 C CA . GLY A 1 210 ? -46.184 -7.918 71.469 1.00 39.84 210 GLY A CA 1
ATOM 1668 C C . GLY A 1 210 ? -45.191 -6.813 71.081 1.00 39.84 210 GLY A C 1
ATOM 1669 O O . GLY A 1 210 ? -45.024 -6.551 69.901 1.00 39.84 210 GLY A O 1
ATOM 1670 N N . SER A 1 211 ? -44.571 -6.178 72.090 1.00 40.44 211 SER A N 1
ATOM 1671 C CA . SER A 1 211 ? -43.300 -5.404 72.134 1.00 40.44 211 SER A CA 1
ATOM 1672 C C . SER A 1 211 ? -42.647 -4.926 70.820 1.00 40.44 211 SER A C 1
ATOM 1674 O O . SER A 1 211 ? -42.188 -5.726 70.019 1.00 40.44 211 SER A O 1
ATOM 1676 N N . ALA A 1 212 ? -42.542 -3.621 70.543 1.00 40.06 212 ALA A N 1
ATOM 1677 C CA . ALA A 1 212 ? -41.642 -2.619 71.150 1.00 40.06 212 ALA A CA 1
ATOM 1678 C C . ALA A 1 212 ? -40.133 -2.870 70.933 1.00 40.06 212 ALA A C 1
ATOM 1680 O O . ALA A 1 212 ? -39.541 -3.709 71.609 1.00 40.06 212 ALA A O 1
ATOM 1681 N N . LYS A 1 213 ? -39.496 -2.031 70.097 1.00 45.03 213 LYS A N 1
ATOM 1682 C CA . LYS A 1 213 ? -38.473 -1.049 70.524 1.00 45.03 213 LYS A CA 1
ATOM 1683 C C . LYS A 1 213 ? -38.033 -0.141 69.363 1.00 45.03 213 LYS A C 1
ATOM 1685 O O . LYS A 1 213 ? -37.706 -0.594 68.275 1.00 45.03 213 LYS A O 1
ATOM 1690 N N . SER A 1 214 ? -38.062 1.155 69.659 1.00 36.78 214 SER A N 1
ATOM 1691 C CA . SER A 1 214 ? -37.686 2.312 68.843 1.00 36.78 214 SER A CA 1
ATOM 1692 C C . SER A 1 214 ? -36.264 2.762 69.198 1.00 36.78 214 SER A C 1
ATOM 1694 O O . SER A 1 214 ? -35.909 2.680 70.374 1.00 36.78 214 SER A O 1
ATOM 1696 N N . ALA A 1 215 ? -35.492 3.268 68.227 1.00 43.94 215 ALA A N 1
ATOM 1697 C CA . ALA A 1 215 ? -34.367 4.192 68.451 1.00 43.94 215 ALA A CA 1
ATOM 1698 C C . ALA A 1 215 ? -33.901 4.871 67.137 1.00 43.94 215 ALA A C 1
ATOM 1700 O O . ALA A 1 215 ? -32.997 4.408 66.453 1.00 43.94 215 ALA A O 1
ATOM 1701 N N . THR A 1 216 ? -34.587 5.951 66.762 1.00 43.75 216 THR A N 1
ATOM 1702 C CA . THR A 1 216 ? -34.063 7.322 66.587 1.00 43.75 216 THR A CA 1
ATOM 1703 C C . THR A 1 216 ? -32.579 7.544 66.196 1.00 43.75 216 THR A C 1
ATOM 1705 O O . THR A 1 216 ? -31.689 7.408 67.025 1.00 43.75 216 THR A O 1
ATOM 1708 N N . VAL A 1 217 ? -32.405 8.104 64.982 1.00 39.53 217 VAL A N 1
ATOM 1709 C CA . VAL A 1 217 ? -31.560 9.272 64.597 1.00 39.53 217 VAL A CA 1
ATOM 1710 C C . VAL A 1 217 ? -30.030 9.117 64.599 1.00 39.53 217 VAL A C 1
ATOM 1712 O O . VAL A 1 217 ? -29.407 8.981 65.643 1.00 39.53 217 VAL A O 1
ATOM 1715 N N . LYS A 1 218 ? -29.405 9.341 63.430 1.00 43.47 218 LYS A N 1
ATOM 1716 C CA . LYS A 1 218 ? -28.563 10.530 63.156 1.00 43.47 218 LYS A CA 1
ATOM 1717 C C . LYS A 1 218 ? -28.095 10.578 61.697 1.00 43.47 218 LYS A C 1
ATOM 1719 O O . LYS A 1 218 ? -27.471 9.665 61.176 1.00 43.47 218 LYS A O 1
ATOM 1724 N N . GLN A 1 219 ? -28.406 11.712 61.089 1.00 39.31 219 GLN A N 1
ATOM 1725 C CA . GLN A 1 219 ? -27.954 12.226 59.807 1.00 39.31 219 GLN A CA 1
ATOM 1726 C C . GLN A 1 219 ? -26.549 12.820 59.985 1.00 39.31 219 GLN A C 1
ATOM 1728 O O . GLN A 1 219 ? -26.340 13.598 60.915 1.00 39.31 219 GLN A O 1
ATOM 1733 N N . GLN A 1 220 ? -25.601 12.486 59.108 1.00 44.16 220 GLN A N 1
ATOM 1734 C CA . GLN A 1 220 ? -24.402 13.298 58.895 1.00 44.16 220 GLN A CA 1
ATOM 1735 C C . GLN A 1 220 ? -23.906 13.152 57.453 1.00 44.16 220 GLN A C 1
ATOM 1737 O O . GLN A 1 220 ? -23.336 12.141 57.058 1.00 44.16 220 GLN A O 1
ATOM 1742 N N . VAL A 1 221 ? -24.171 14.208 56.687 1.00 42.78 221 VAL A N 1
ATOM 1743 C CA . VAL A 1 221 ? -23.444 14.609 55.484 1.00 42.78 221 VAL A CA 1
ATOM 1744 C C . VAL A 1 221 ? -22.085 15.140 55.939 1.00 42.78 221 VAL A C 1
ATOM 1746 O O . VAL A 1 221 ? -22.027 15.911 56.902 1.00 42.78 221 VAL A O 1
ATOM 1749 N N . LYS A 1 222 ? -21.004 14.752 55.261 1.00 52.62 222 LYS A N 1
ATOM 1750 C CA . LYS A 1 222 ? -19.725 15.456 55.350 1.00 52.62 222 LYS A CA 1
ATOM 1751 C C . LYS A 1 222 ? -19.022 15.416 53.995 1.00 52.62 222 LYS A C 1
ATOM 1753 O O . LYS A 1 222 ? -18.595 14.358 53.545 1.00 52.62 222 LYS A O 1
ATOM 1758 N N . ASP A 1 223 ? -18.968 16.592 53.384 1.00 50.06 223 ASP A N 1
ATOM 1759 C CA . ASP A 1 223 ? -18.144 16.945 52.236 1.00 50.06 223 ASP A CA 1
ATOM 1760 C C . ASP A 1 223 ? -16.663 17.138 52.619 1.00 50.06 223 ASP A C 1
ATOM 1762 O O . ASP A 1 223 ? -16.347 17.418 53.781 1.00 50.06 223 ASP A O 1
ATOM 1766 N N . THR A 1 224 ? -15.848 17.134 51.550 1.00 51.19 224 THR A N 1
ATOM 1767 C CA . THR A 1 224 ? -14.537 17.791 51.301 1.00 51.19 224 THR A CA 1
ATOM 1768 C C . THR A 1 224 ? -13.258 17.181 51.904 1.00 51.19 224 THR A C 1
ATOM 1770 O O . THR A 1 224 ? -13.305 16.551 52.965 1.00 51.19 224 THR A O 1
ATOM 1773 N N . PRO A 1 225 ? -12.099 17.295 51.211 1.00 60.03 225 PRO A N 1
ATOM 1774 C CA . PRO A 1 225 ? -11.618 18.408 50.368 1.00 60.03 225 PRO A CA 1
ATOM 1775 C C . PRO A 1 225 ? -11.901 18.317 48.865 1.00 60.03 225 PRO A C 1
ATOM 1777 O O . PRO A 1 225 ? -12.117 17.197 48.357 1.00 60.03 225 PRO A O 1
#

Organism: Trichuris trichiura (NCBI:txid36087)

Radius of gyration: 37.74 Å; chains: 1; bounding box: 88×43×99 Å

pLDDT: mean 81.02, std 17.22, range [36.78, 96.94]

Foldseek 3Di:
DVVLVVLVVVLVVVLVVLVVVLVVLVVVLVVLVPDPDDRPVVVNVVSVVVSVVSVVVSVCSCPDPSNVSVVPDDDDDPDFDPAFDVVVCVVVVNPDRTRHPVVVCVVNPPDDDPVVVVVVVVVVVVCVVPPPDVVVVVVVVVVVVVVVVVVVVVVVVVVVVVVVPVPDPDDPDPPDDVVVVVVVCCCVPPVPPPDDDDDDDDDDDDDDDDDDDDDDDDDDDDDDD

InterPro domains:
  IPR019364 Mediator complex, subunit Med8, fungi/metazoa [PF10232] (1-209)
  IPR019364 Mediator complex, subunit Med8, fungi/metazoa [PTHR13074] (1-222)

Sequence (225 aa):
MEEKEKAFQTTIVNILNQVRSIQESLQCMIAMLALPDEKDWPTLLGNFGMLSGQFNSVLQILRSERTPLLRNQILLPTRLSMDIDPELENLTENRISSWNHAVVPNYLRTKPEPQIEQKDQQVHVHVQQRMSNPDSVQKQINSFNRCVNSVLDILSTVIREESEDSEDGKVPSTCYNPEDTRKLVAAITTGKYLRPAYTGNQTNRSSGSGSAKSATVKQQVKDTP

Secondary structure (DSSP, 8-state):
-HHHHHHHHHHHHHHHHHHHHHHHHHHHHHHHHHS-S---HHHHHHHHHHHHHHHHHHHHHHHSTTTHHHHT-----S----S--HHHHHHTTTS-SS--TTTHHHHT--SPPHHHHHHHHHHHHHHHHH-S-HHHHHHHHHHHHHHHHHHHHHHHHHHHHHHHHHHS------SS-HHHHHHHHHHHHH-TT---S----------------------------